Protein AF-A0A925VKH2-F1 (afdb_monomer)

Sequence (179 aa):
MSPSLCRALVALAFLFAVAPFARARADGPTPPVGDARTPPSSHLRNAATDSRYQPSQYMAGTVSVRVLLPESNGGADPSAENWTPAGVAAVTVQVQAALDWWAARLPLAQLRFRPTVQVVPTSYEPISHSDERPWVSDVLAQAGFADADHFEQAYAAADALRTAEGCDWSTTIFIVNSA

Mean predicted aligned error: 12.37 Å

Radius of gyration: 24.47 Å; Cα contacts (8 Å, |Δi|>4): 250; chains: 1; bounding box: 53×78×62 Å

Structure (mmCIF, N/CA/C/O backbone):
data_AF-A0A925VKH2-F1
#
_entry.id   AF-A0A925VKH2-F1
#
loop_
_atom_site.group_PDB
_atom_site.id
_atom_site.type_symbol
_atom_site.label_atom_id
_atom_site.label_alt_id
_atom_site.label_comp_id
_atom_site.label_asym_id
_atom_site.label_entity_id
_atom_site.label_seq_id
_atom_site.pdbx_PDB_ins_code
_atom_site.Cartn_x
_atom_site.Cartn_y
_atom_site.Cartn_z
_atom_site.occupancy
_atom_site.B_iso_or_equiv
_atom_site.auth_seq_id
_atom_site.auth_comp_id
_atom_site.auth_asym_id
_atom_site.auth_atom_id
_atom_site.pdbx_PDB_model_num
ATOM 1 N N . MET A 1 1 ? -35.921 64.251 -32.930 1.00 35.88 1 MET A N 1
ATOM 2 C CA . MET A 1 1 ? -35.394 64.775 -31.652 1.00 35.88 1 MET A CA 1
ATOM 3 C C . MET A 1 1 ? -35.667 63.728 -30.582 1.00 35.88 1 MET A C 1
ATOM 5 O O . MET A 1 1 ? -36.817 63.347 -30.429 1.00 35.88 1 MET A O 1
ATOM 9 N N . SER A 1 2 ? -34.602 63.194 -29.977 1.00 42.16 2 SER A N 1
ATOM 10 C CA . SER A 1 2 ? -34.554 62.179 -28.900 1.00 42.16 2 SER A CA 1
ATOM 11 C C . SER A 1 2 ? -35.437 62.516 -27.675 1.00 42.16 2 SER A C 1
ATOM 13 O O . SER A 1 2 ? -35.842 63.675 -27.584 1.00 42.16 2 SER A O 1
ATOM 15 N N . PRO A 1 3 ? -35.655 61.614 -26.682 1.00 43.78 3 PRO A N 1
ATOM 16 C CA . PRO A 1 3 ? -34.967 60.334 -26.448 1.00 43.78 3 PRO A CA 1
ATOM 17 C C . PRO A 1 3 ? -35.837 59.119 -26.061 1.00 43.78 3 PRO A C 1
ATOM 19 O O . PRO A 1 3 ? -36.963 59.210 -25.581 1.00 43.78 3 PRO A O 1
ATOM 22 N N . SER A 1 4 ? -35.202 57.959 -26.227 1.00 42.41 4 SER A N 1
ATOM 23 C CA . SER A 1 4 ? -35.512 56.661 -25.634 1.00 42.41 4 SER A CA 1
ATOM 24 C C . SER A 1 4 ? -35.632 56.716 -24.109 1.00 42.41 4 SER A C 1
ATOM 26 O O . SER A 1 4 ? -34.802 57.326 -23.436 1.00 42.41 4 SER A O 1
ATOM 28 N N . LEU A 1 5 ? -36.603 55.983 -23.563 1.00 38.81 5 LEU A N 1
ATOM 29 C CA . LEU A 1 5 ? -36.710 55.707 -22.135 1.00 38.81 5 LEU A CA 1
ATOM 30 C C . LEU A 1 5 ? -37.260 54.298 -21.907 1.00 38.81 5 LEU A C 1
ATOM 32 O O . LEU A 1 5 ? -38.136 53.829 -22.628 1.00 38.81 5 LEU A O 1
ATOM 36 N N . CYS A 1 6 ? -36.749 53.678 -20.846 1.00 37.62 6 CYS A N 1
ATOM 37 C CA . CYS A 1 6 ? -37.258 52.478 -20.194 1.00 37.62 6 CYS A CA 1
ATOM 38 C C . CYS A 1 6 ? -37.187 51.161 -20.974 1.00 37.62 6 CYS A C 1
ATOM 40 O O . CYS A 1 6 ? -38.140 50.731 -21.614 1.00 37.62 6 CYS A O 1
ATOM 42 N N . ARG A 1 7 ? -36.118 50.408 -20.704 1.00 39.97 7 ARG A N 1
ATOM 43 C CA . ARG A 1 7 ? -36.256 49.016 -20.250 1.00 39.97 7 ARG A CA 1
ATOM 44 C C . ARG A 1 7 ? -35.031 48.636 -19.425 1.00 39.97 7 ARG A C 1
ATOM 46 O O . ARG A 1 7 ? -33.996 48.248 -19.952 1.00 39.97 7 ARG A O 1
ATOM 53 N N . ALA A 1 8 ? -35.160 48.815 -18.113 1.00 35.06 8 ALA A N 1
ATOM 54 C CA . ALA A 1 8 ? -34.252 48.232 -17.142 1.00 35.06 8 ALA A CA 1
ATOM 55 C C . ALA A 1 8 ? -34.421 46.706 -17.195 1.00 35.06 8 ALA A C 1
ATOM 57 O O . ALA A 1 8 ? -35.482 46.179 -16.864 1.00 35.06 8 ALA A O 1
ATOM 58 N N . LEU A 1 9 ? -33.390 46.011 -17.669 1.00 38.28 9 LEU A N 1
ATOM 59 C CA . LEU A 1 9 ? -33.253 44.568 -17.522 1.00 38.28 9 LEU A CA 1
ATOM 60 C C . LEU A 1 9 ? -32.859 44.290 -16.070 1.00 38.28 9 LEU A C 1
ATOM 62 O O . LEU A 1 9 ? -31.762 44.632 -15.636 1.00 38.28 9 LEU A O 1
ATOM 66 N N . VAL A 1 10 ? -33.779 43.692 -15.316 1.00 36.97 10 VAL A N 1
ATOM 67 C CA . VAL A 1 10 ? -33.499 43.107 -14.004 1.00 36.97 10 VAL A CA 1
ATOM 68 C C . VAL A 1 10 ? -32.640 41.866 -14.243 1.00 36.97 10 VAL A C 1
ATOM 70 O O . VAL A 1 10 ? -33.143 40.819 -14.642 1.00 36.97 10 VAL A O 1
ATOM 73 N N . ALA A 1 11 ? -31.329 41.994 -14.050 1.00 36.19 11 ALA A N 1
ATOM 74 C CA . ALA A 1 11 ? -30.422 40.858 -13.997 1.00 36.19 11 ALA A CA 1
ATOM 75 C C . ALA A 1 11 ? -30.568 40.189 -12.621 1.00 36.19 11 ALA A C 1
ATOM 77 O O . ALA A 1 11 ? -30.032 40.667 -11.623 1.00 36.19 11 ALA A O 1
ATOM 78 N N . LEU A 1 12 ? -31.334 39.099 -12.561 1.00 36.78 12 LEU A N 1
ATOM 79 C CA . LEU A 1 12 ? -31.416 38.245 -11.380 1.00 36.78 12 LEU A CA 1
ATOM 80 C C . LEU A 1 12 ? -30.140 37.392 -11.312 1.00 36.78 12 LEU A C 1
ATOM 82 O O . LEU A 1 12 ? -30.053 36.325 -11.914 1.00 36.78 12 LEU A O 1
ATOM 86 N N . ALA A 1 13 ? -29.121 37.899 -10.619 1.00 37.72 13 ALA A N 1
ATOM 87 C CA . ALA A 1 13 ? -27.916 37.144 -10.307 1.00 37.72 13 ALA A CA 1
ATOM 88 C C . ALA A 1 13 ? -28.249 36.065 -9.261 1.00 37.72 13 ALA A C 1
ATOM 90 O O . ALA A 1 13 ? -28.430 36.367 -8.082 1.00 37.72 13 ALA A O 1
ATOM 91 N N . PHE A 1 14 ? -28.325 34.801 -9.682 1.00 38.31 14 PHE A N 1
ATOM 92 C CA . PHE A 1 14 ? -28.279 33.669 -8.758 1.00 38.31 14 PHE A CA 1
ATOM 93 C C . PHE A 1 14 ? -26.840 33.512 -8.258 1.00 38.31 14 PHE A C 1
ATOM 95 O O . PHE A 1 14 ? -26.011 32.847 -8.878 1.00 38.31 14 PHE A O 1
ATOM 102 N N . LEU A 1 15 ? -26.537 34.153 -7.129 1.00 36.53 15 LEU A N 1
ATOM 103 C CA . LEU A 1 15 ? -25.377 33.803 -6.320 1.00 36.53 15 LEU A CA 1
ATOM 104 C C . LEU A 1 15 ? -25.632 32.404 -5.736 1.00 36.53 15 LEU A C 1
ATOM 106 O O . LEU A 1 15 ? -26.368 32.255 -4.762 1.00 36.53 15 LEU A O 1
ATOM 110 N N . PHE A 1 16 ? -25.029 31.366 -6.316 1.00 41.00 16 PHE A N 1
ATOM 111 C CA . PHE A 1 16 ? -24.838 30.110 -5.593 1.00 41.00 16 PHE A CA 1
ATOM 112 C C . PHE A 1 16 ? -23.773 30.358 -4.525 1.00 41.00 16 PHE A C 1
ATOM 114 O O . PHE A 1 16 ? -22.576 30.218 -4.766 1.00 41.00 16 PHE A O 1
ATOM 121 N N . ALA A 1 17 ? -24.210 30.767 -3.335 1.00 42.75 17 ALA A N 1
ATOM 122 C CA . ALA A 1 17 ? -23.383 30.668 -2.147 1.00 42.75 17 ALA A CA 1
ATOM 123 C C . ALA A 1 17 ? -23.187 29.174 -1.853 1.00 42.75 17 ALA A C 1
ATOM 125 O O . ALA A 1 17 ? -24.038 28.530 -1.240 1.00 42.75 17 ALA A O 1
ATOM 126 N N . VAL A 1 18 ? -22.077 28.604 -2.326 1.00 49.00 18 VAL A N 1
ATOM 127 C CA . VAL A 1 18 ? -21.582 27.327 -1.812 1.00 49.00 18 VAL A CA 1
ATOM 128 C C . VAL A 1 18 ? -21.128 27.608 -0.385 1.00 49.00 18 VAL A C 1
ATOM 130 O O . VAL A 1 18 ? -20.016 28.074 -0.148 1.00 49.00 18 VAL A O 1
ATOM 133 N N . ALA A 1 19 ? -22.031 27.408 0.573 1.00 48.97 19 ALA A N 1
ATOM 134 C CA . ALA A 1 19 ? -21.653 27.390 1.972 1.00 48.97 19 ALA A CA 1
ATOM 135 C C . ALA A 1 19 ? -20.643 26.246 2.159 1.00 48.97 19 ALA A C 1
ATOM 137 O O . ALA A 1 19 ? -20.941 25.114 1.761 1.00 48.97 19 ALA A O 1
ATOM 138 N N . PRO A 1 20 ? -19.458 26.488 2.743 1.00 46.34 20 PRO A N 1
ATOM 139 C CA . PRO A 1 20 ? -18.619 25.389 3.171 1.00 46.34 20 PRO A CA 1
ATOM 140 C C . PRO A 1 20 ? -19.408 24.626 4.235 1.00 46.34 20 PRO A C 1
ATOM 142 O O . PRO A 1 20 ? -19.705 25.159 5.304 1.00 46.34 20 PRO A O 1
ATOM 145 N N . PHE A 1 21 ? -19.770 23.376 3.945 1.00 46.06 21 PHE A N 1
ATOM 146 C CA . PHE A 1 21 ? -20.191 22.431 4.973 1.00 46.06 21 PHE A CA 1
ATOM 147 C C . PHE A 1 21 ? -18.968 22.122 5.845 1.00 46.06 21 PHE A C 1
ATOM 149 O O . PHE A 1 21 ? -18.351 21.065 5.746 1.00 46.06 21 PHE A O 1
ATOM 156 N N . ALA A 1 22 ? -18.604 23.055 6.722 1.00 48.59 22 ALA A N 1
ATOM 157 C CA . ALA A 1 22 ? -17.882 22.711 7.926 1.00 48.59 22 ALA A CA 1
ATOM 158 C C . ALA A 1 22 ? -18.869 21.902 8.768 1.00 48.59 22 ALA A C 1
ATOM 160 O O . ALA A 1 22 ? -19.756 22.453 9.423 1.00 48.59 22 ALA A O 1
ATOM 161 N N . ARG A 1 23 ? -18.779 20.571 8.687 1.00 50.66 23 ARG A N 1
ATOM 162 C CA . ARG A 1 23 ? -19.488 19.712 9.627 1.00 50.66 23 ARG A CA 1
ATOM 163 C C . ARG A 1 23 ? -18.935 20.051 11.003 1.00 50.66 23 ARG A C 1
ATOM 165 O O . ARG A 1 23 ? -17.797 19.707 11.307 1.00 50.66 23 ARG A O 1
ATOM 172 N N . ALA A 1 24 ? -19.730 20.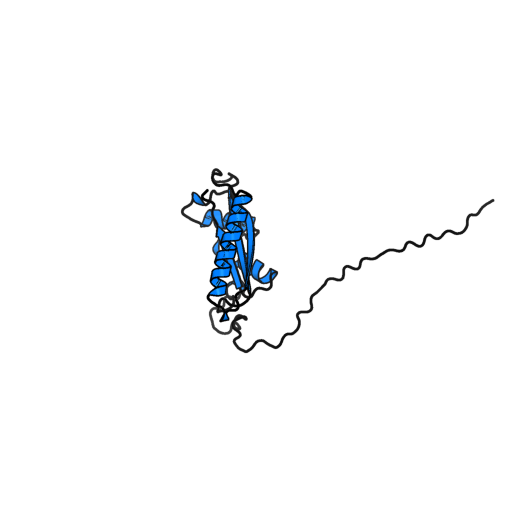754 11.806 1.00 44.50 24 ALA A N 1
ATOM 173 C CA . ALA A 1 24 ? -19.453 20.895 13.222 1.00 44.50 24 ALA A CA 1
ATOM 174 C C . ALA A 1 24 ? -19.209 19.483 13.766 1.00 44.50 24 ALA A C 1
ATOM 176 O O . ALA A 1 24 ? -20.058 18.596 13.613 1.00 44.50 24 ALA A O 1
ATOM 177 N N . ARG A 1 25 ? -18.011 19.254 14.314 1.00 48.88 25 ARG A N 1
ATOM 178 C CA . ARG A 1 25 ? -17.723 18.068 15.114 1.00 48.88 25 ARG A CA 1
ATOM 179 C C . ARG A 1 25 ? -18.768 18.102 16.219 1.00 48.88 25 ARG A C 1
ATOM 181 O O . ARG A 1 25 ? -18.761 19.018 17.030 1.00 48.88 25 ARG A O 1
ATOM 188 N N . ALA A 1 26 ? -19.740 17.196 16.168 1.00 50.47 26 ALA A N 1
ATOM 189 C CA . ALA A 1 26 ? -20.640 17.034 17.291 1.00 50.47 26 ALA A CA 1
ATOM 190 C C . ALA A 1 26 ? -19.742 16.720 18.489 1.00 50.47 26 ALA A C 1
ATOM 192 O O . ALA A 1 26 ? -18.977 15.752 18.423 1.00 50.47 26 ALA A O 1
ATOM 193 N N . ASP A 1 27 ? -19.789 17.559 19.522 1.00 50.09 27 ASP A N 1
ATOM 194 C CA . ASP A 1 27 ? -19.192 17.260 20.817 1.00 50.09 27 ASP A CA 1
ATOM 195 C C . ASP A 1 27 ? -19.967 16.072 21.388 1.00 50.09 27 ASP A C 1
ATOM 197 O O . ASP A 1 27 ? -20.966 16.201 22.094 1.00 50.09 27 ASP A O 1
ATOM 201 N N . GLY A 1 28 ? -19.563 14.881 20.947 1.00 56.31 28 GLY A N 1
ATOM 202 C CA . GLY A 1 28 ? -20.013 13.628 21.510 1.00 56.31 28 GLY A CA 1
ATOM 203 C C . GLY A 1 28 ? -19.609 13.553 22.982 1.00 56.31 28 GLY A C 1
ATOM 204 O O . GLY A 1 28 ? -18.724 14.295 23.420 1.00 56.31 28 GLY A O 1
ATOM 205 N N . PRO A 1 29 ? -20.246 12.663 23.759 1.00 60.88 29 PRO A N 1
ATOM 206 C CA . PRO A 1 29 ? -19.843 12.425 25.138 1.00 60.88 29 PRO A CA 1
ATOM 207 C C . PRO A 1 29 ? -18.329 12.200 25.198 1.00 60.88 29 PRO A C 1
ATOM 209 O O . PRO A 1 29 ? -17.778 11.500 24.344 1.00 60.88 29 PRO A O 1
ATOM 212 N N . THR A 1 30 ? -17.660 12.812 26.181 1.00 59.50 30 THR A N 1
ATOM 213 C CA . THR A 1 30 ? -16.224 12.606 26.392 1.00 59.50 30 THR A CA 1
ATOM 214 C C . THR A 1 30 ? -15.952 11.104 26.436 1.00 59.50 30 THR A C 1
ATOM 216 O O . THR A 1 30 ? -16.621 10.417 27.219 1.00 59.50 30 THR A O 1
ATOM 219 N N . PRO A 1 31 ? -15.028 10.588 25.600 1.00 59.78 31 PRO A N 1
ATOM 220 C CA . PRO A 1 31 ? -14.714 9.171 25.573 1.00 59.78 31 PRO A CA 1
ATOM 221 C C . PRO A 1 31 ? -14.402 8.673 26.987 1.00 59.78 31 PRO A C 1
ATOM 223 O O . PRO A 1 31 ? -13.794 9.414 27.770 1.00 59.78 31 PRO A O 1
ATOM 226 N N . PRO A 1 32 ? -14.815 7.448 27.344 1.00 62.34 32 PRO A N 1
ATOM 227 C CA . PRO A 1 32 ? -14.423 6.844 28.607 1.00 62.34 32 PRO A CA 1
ATOM 228 C C . PRO A 1 32 ? -12.903 6.922 28.796 1.00 62.34 32 PRO A C 1
ATOM 230 O O . PRO A 1 32 ? -12.140 6.775 27.841 1.00 62.34 32 PRO A O 1
ATOM 233 N N . VAL A 1 33 ? -12.450 7.141 30.032 1.00 60.88 33 VAL A N 1
ATOM 234 C CA . VAL A 1 33 ? -11.016 7.111 30.355 1.00 60.88 33 VAL A CA 1
ATOM 235 C C . VAL A 1 33 ? -10.464 5.736 29.967 1.00 60.88 33 VAL A C 1
ATOM 237 O O . VAL A 1 33 ? -10.908 4.723 30.503 1.00 60.88 33 VAL A O 1
ATOM 240 N N . GLY A 1 34 ? -9.517 5.705 29.024 1.00 60.56 34 GLY A N 1
ATOM 241 C CA . GLY A 1 34 ? -8.966 4.461 28.476 1.00 60.56 34 GLY A CA 1
ATOM 242 C C . GLY A 1 34 ? -9.755 3.861 27.305 1.00 60.56 34 GLY A C 1
ATOM 243 O O . GLY A 1 34 ? -9.650 2.656 27.081 1.00 60.56 34 GLY A O 1
ATOM 244 N N . ASP A 1 35 ? -10.537 4.657 26.565 1.00 67.50 35 ASP A N 1
ATOM 245 C CA . ASP A 1 35 ? -11.185 4.198 25.331 1.00 67.50 35 ASP A CA 1
ATOM 246 C C . ASP A 1 35 ? -10.142 3.643 24.350 1.00 67.50 35 ASP A C 1
ATOM 248 O O . ASP A 1 35 ? -9.242 4.351 23.898 1.00 67.50 35 ASP A O 1
ATOM 252 N N . ALA A 1 36 ? -10.297 2.365 24.002 1.00 66.19 36 ALA A N 1
ATOM 253 C CA . ALA A 1 36 ? -9.441 1.651 23.068 1.00 66.19 36 ALA A CA 1
ATOM 254 C C . ALA A 1 36 ? -9.418 2.273 21.664 1.00 66.19 36 ALA A C 1
ATOM 256 O O . ALA A 1 36 ? -8.514 1.963 20.900 1.00 66.19 36 ALA A O 1
ATOM 257 N N . ARG A 1 37 ? -10.373 3.133 21.299 1.00 66.50 37 ARG A N 1
ATOM 258 C CA . ARG A 1 37 ? -10.376 3.860 20.017 1.00 66.50 37 ARG A CA 1
ATOM 259 C C . ARG A 1 37 ? -9.548 5.137 20.044 1.00 66.50 37 ARG A C 1
ATOM 261 O O . ARG A 1 37 ? -9.166 5.646 18.998 1.00 66.50 37 ARG A O 1
ATOM 268 N N . THR A 1 38 ? -9.252 5.651 21.232 1.00 62.41 38 THR A N 1
ATOM 269 C CA . THR A 1 38 ? -8.409 6.832 21.399 1.00 62.41 38 THR A CA 1
ATOM 270 C C . THR A 1 38 ? -7.002 6.409 21.810 1.00 62.41 38 THR A C 1
ATOM 272 O O . THR A 1 38 ? -6.860 5.597 22.726 1.00 62.41 38 THR A O 1
ATOM 275 N N . PRO A 1 39 ? -5.943 6.929 21.170 1.00 55.88 39 PRO A N 1
ATOM 276 C CA . PRO A 1 39 ? -4.595 6.692 21.662 1.00 55.88 39 PRO A CA 1
ATOM 277 C C . PRO A 1 39 ? -4.458 7.277 23.081 1.00 55.88 39 PRO A C 1
ATOM 279 O O . PRO A 1 39 ? -5.006 8.352 23.357 1.00 55.88 39 PRO A O 1
ATOM 282 N N . PRO A 1 40 ? -3.769 6.586 24.008 1.00 50.34 40 PRO A N 1
ATOM 283 C CA . PRO A 1 40 ? -3.542 7.109 25.349 1.00 50.34 40 PRO A CA 1
ATOM 284 C C . PRO A 1 40 ? -2.753 8.424 25.290 1.00 50.34 40 PRO A C 1
ATOM 286 O O . PRO A 1 40 ? -1.857 8.596 24.467 1.00 50.34 40 PRO A O 1
ATOM 289 N N . SER A 1 41 ? -3.058 9.360 26.195 1.00 51.78 41 SER A N 1
ATOM 290 C CA . SER A 1 41 ? -2.255 10.577 26.365 1.00 51.78 41 SER A CA 1
ATOM 291 C C . SER A 1 41 ? -0.799 10.205 26.676 1.00 51.78 41 SER A C 1
ATOM 293 O O . SER A 1 41 ? -0.563 9.351 27.533 1.00 51.78 41 SER A O 1
ATOM 295 N N . SER A 1 42 ? 0.150 10.877 26.019 1.00 50.84 42 SER A N 1
ATOM 296 C CA . SER A 1 42 ? 1.602 10.618 25.907 1.00 50.84 42 SER A CA 1
ATOM 297 C C . SER A 1 42 ? 2.435 10.564 27.207 1.00 50.84 42 SER A C 1
ATOM 299 O O . SER A 1 42 ? 3.660 10.681 27.182 1.00 50.84 42 SER A O 1
ATOM 301 N N . HIS A 1 43 ? 1.813 10.371 28.368 1.00 43.59 43 HIS A N 1
ATOM 302 C CA . HIS A 1 43 ? 2.466 10.384 29.677 1.00 43.59 43 HIS A CA 1
ATOM 303 C C . HIS A 1 43 ? 3.194 9.074 30.043 1.00 43.59 43 HIS A C 1
ATOM 305 O O . HIS A 1 43 ? 3.904 9.043 31.050 1.00 43.59 43 HIS A O 1
ATOM 311 N N . LEU A 1 44 ? 3.089 8.014 29.232 1.00 43.44 44 LEU A N 1
ATOM 312 C CA . LEU A 1 44 ? 3.852 6.770 29.399 1.00 43.44 44 LEU A CA 1
ATOM 313 C C . LEU A 1 44 ? 4.963 6.699 28.337 1.00 43.44 44 LEU A C 1
ATOM 315 O O . LEU A 1 44 ? 4.717 6.605 27.141 1.00 43.44 44 LEU A O 1
ATOM 319 N N . ARG A 1 45 ? 6.207 6.835 28.802 1.00 44.41 45 ARG A N 1
ATOM 320 C CA . ARG A 1 45 ? 7.421 7.123 28.024 1.00 44.41 45 ARG A CA 1
ATOM 321 C C . ARG A 1 45 ? 7.799 6.025 27.015 1.00 44.41 45 ARG A C 1
ATOM 323 O O . ARG A 1 45 ? 8.380 5.017 27.391 1.00 44.41 45 ARG A O 1
ATOM 330 N N . ASN A 1 46 ? 7.580 6.313 25.736 1.00 41.44 46 ASN A N 1
ATO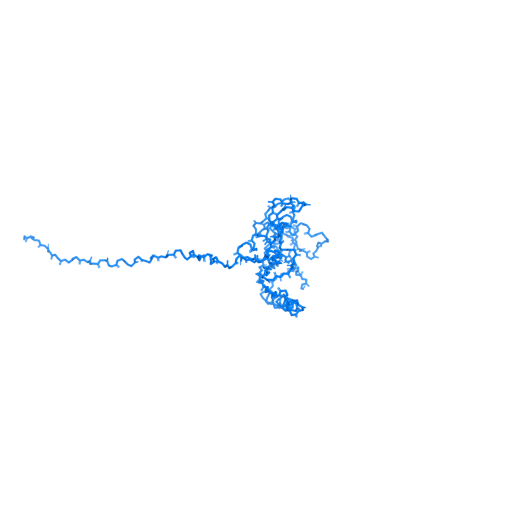M 331 C CA . ASN A 1 46 ? 8.632 6.538 24.738 1.00 41.44 46 ASN A CA 1
ATOM 332 C C . ASN A 1 46 ? 8.080 7.606 23.793 1.00 41.44 46 ASN A C 1
ATOM 334 O O . ASN A 1 46 ? 7.127 7.365 23.062 1.00 41.44 46 ASN A O 1
ATOM 338 N N . ALA A 1 47 ? 8.599 8.827 23.908 1.00 44.62 47 ALA A N 1
ATOM 339 C CA . ALA A 1 47 ? 8.075 9.993 23.214 1.00 44.62 47 ALA A CA 1
ATOM 340 C C . ALA A 1 47 ? 8.390 9.924 21.715 1.00 44.62 47 ALA A C 1
ATOM 342 O O . ALA A 1 47 ? 9.291 10.599 21.231 1.00 44.62 47 ALA A O 1
ATOM 343 N N . ALA A 1 48 ? 7.607 9.158 20.963 1.00 48.62 48 ALA A N 1
ATOM 344 C CA . ALA A 1 48 ? 7.280 9.611 19.629 1.00 48.62 48 ALA A CA 1
ATOM 345 C C . ALA A 1 48 ? 6.433 10.874 19.821 1.00 48.62 48 ALA A C 1
ATOM 347 O O . ALA A 1 48 ? 5.256 10.794 20.154 1.00 48.62 48 ALA A O 1
ATOM 348 N N . THR A 1 49 ? 7.022 12.058 19.664 1.00 53.34 49 THR A N 1
ATOM 349 C CA . THR A 1 49 ? 6.276 13.334 19.615 1.00 53.34 49 THR A CA 1
ATOM 350 C C . THR A 1 49 ? 5.329 13.412 18.418 1.00 53.34 49 THR A C 1
ATOM 352 O O . THR A 1 49 ? 4.648 14.414 18.226 1.00 53.34 49 THR A O 1
ATOM 355 N N . ASP A 1 50 ? 5.316 12.363 17.607 1.00 61.12 50 ASP A N 1
ATOM 356 C CA . ASP A 1 50 ? 4.674 12.284 16.326 1.00 61.12 50 ASP A CA 1
ATOM 357 C C . ASP A 1 50 ? 3.567 11.224 16.357 1.00 61.12 50 ASP A C 1
ATOM 359 O O . ASP A 1 50 ? 3.801 10.050 16.668 1.00 61.12 50 ASP A O 1
ATOM 363 N N . SER A 1 51 ? 2.340 11.660 16.072 1.00 64.19 51 SER A N 1
ATOM 364 C CA . SER A 1 51 ? 1.130 10.843 16.176 1.00 64.19 51 SER A CA 1
ATOM 365 C C . SER A 1 51 ? 1.112 9.657 15.215 1.00 64.19 51 SER A C 1
ATOM 367 O O . SER A 1 51 ? 0.388 8.699 15.477 1.00 64.19 51 SER A O 1
ATOM 369 N N . ARG A 1 52 ? 1.932 9.668 14.151 1.00 64.44 52 ARG A N 1
ATOM 370 C CA . ARG A 1 52 ? 2.047 8.538 13.202 1.00 64.44 52 ARG A CA 1
ATOM 371 C C . ARG A 1 52 ? 2.508 7.243 13.866 1.00 64.44 52 ARG A C 1
ATOM 373 O O . ARG A 1 52 ? 2.116 6.170 13.422 1.00 64.44 52 ARG A O 1
ATOM 380 N N . TYR A 1 53 ? 3.302 7.329 14.935 1.00 61.22 53 TYR A N 1
ATOM 381 C CA . TYR A 1 53 ? 3.787 6.153 15.671 1.00 61.22 53 TYR A CA 1
ATOM 382 C C . TYR A 1 53 ? 2.892 5.760 16.850 1.00 61.22 53 TYR A C 1
ATOM 384 O O . TYR A 1 53 ? 3.211 4.824 17.581 1.00 61.22 53 TYR A O 1
ATOM 392 N N . GLN A 1 54 ? 1.792 6.481 17.069 1.00 63.94 54 GLN A N 1
ATOM 393 C CA . GLN A 1 54 ? 0.848 6.215 18.150 1.00 63.94 54 GLN A CA 1
ATOM 394 C C . GLN A 1 54 ? -0.585 6.103 17.605 1.00 63.94 54 GLN A C 1
ATOM 396 O O . GLN A 1 54 ? -1.450 6.890 18.005 1.00 63.94 54 GLN A O 1
ATOM 401 N N . PRO A 1 55 ? -0.884 5.136 16.708 1.00 64.81 55 PRO A N 1
ATOM 402 C CA . PRO A 1 55 ? -2.273 4.743 16.503 1.00 64.81 55 PRO A CA 1
ATOM 403 C C . PRO A 1 55 ? -2.853 4.217 17.827 1.00 64.81 55 PRO A C 1
ATOM 405 O O . PRO A 1 55 ? -2.162 4.130 18.848 1.00 64.81 55 PRO A O 1
ATOM 408 N N . SER A 1 56 ? -4.141 3.870 17.839 1.00 62.03 56 SER A N 1
ATOM 409 C CA . SER A 1 56 ? -4.713 3.217 19.019 1.00 62.03 56 SER A CA 1
ATOM 410 C C . SER A 1 56 ? -3.851 2.009 19.456 1.00 62.03 56 SER A C 1
ATOM 412 O O . SER A 1 56 ? -3.092 1.436 18.686 1.00 62.03 56 SER A O 1
ATOM 414 N N . GLN A 1 57 ? -3.912 1.625 20.728 1.00 65.75 57 GLN A N 1
ATOM 415 C CA . GLN A 1 57 ? -3.175 0.458 21.239 1.00 65.75 57 GLN A CA 1
ATOM 416 C C . GLN A 1 57 ? -3.777 -0.889 20.785 1.00 65.75 57 GLN A C 1
ATOM 418 O O . GLN A 1 57 ? -3.129 -1.927 20.906 1.00 65.75 57 GLN A O 1
ATOM 423 N N . TYR A 1 58 ? -5.009 -0.889 20.261 1.00 71.69 58 TYR A N 1
ATOM 424 C CA . TYR A 1 58 ? -5.716 -2.089 19.807 1.00 71.69 58 TYR A CA 1
ATOM 425 C C . TYR A 1 58 ? -6.397 -1.848 18.463 1.00 71.69 58 TYR A C 1
ATOM 427 O O . TYR A 1 58 ? -7.139 -0.881 18.326 1.00 71.69 58 TYR A O 1
ATOM 435 N N . MET A 1 59 ? -6.208 -2.742 17.488 1.00 81.38 59 MET A N 1
ATOM 436 C CA . MET A 1 59 ? -6.881 -2.649 16.187 1.00 81.38 59 MET A CA 1
ATOM 437 C C . MET A 1 59 ? -8.397 -2.814 16.364 1.00 81.38 59 MET A C 1
ATOM 439 O O . MET A 1 59 ? -8.916 -3.928 16.430 1.00 81.38 59 MET A O 1
ATOM 443 N N . ALA A 1 60 ? -9.097 -1.690 16.483 1.00 87.50 60 ALA A N 1
ATOM 444 C CA . ALA A 1 60 ? -10.524 -1.592 16.745 1.00 87.50 60 ALA A CA 1
ATOM 445 C C . ALA A 1 60 ? -11.090 -0.333 16.079 1.00 87.50 60 ALA A C 1
ATOM 447 O O . ALA A 1 60 ? -10.379 0.650 15.876 1.00 87.50 60 ALA A O 1
ATOM 448 N N . GLY A 1 61 ? -12.383 -0.362 15.759 1.00 90.94 61 GLY A N 1
ATOM 449 C CA . GLY A 1 61 ? -13.059 0.736 15.076 1.00 90.94 61 GLY A CA 1
ATOM 450 C C . GLY A 1 61 ? -12.814 0.750 13.567 1.00 90.94 61 GLY A C 1
ATOM 451 O O . GLY A 1 61 ? -12.823 -0.291 12.906 1.00 90.94 61 GLY A O 1
ATOM 452 N N . THR A 1 62 ? -12.670 1.942 12.997 1.00 93.88 62 THR A N 1
ATOM 453 C CA . THR A 1 62 ? -12.517 2.125 11.551 1.00 93.88 62 THR A CA 1
ATOM 454 C C . THR A 1 62 ? -11.043 2.119 11.168 1.00 93.88 62 THR A C 1
ATOM 456 O O . THR A 1 62 ? -10.243 2.860 11.738 1.00 93.88 62 THR A O 1
ATOM 459 N N . VAL A 1 63 ? -10.693 1.310 10.173 1.00 94.88 63 VAL A N 1
ATOM 460 C CA . VAL A 1 63 ? -9.324 1.143 9.687 1.00 94.88 63 VAL A CA 1
ATOM 461 C C . VAL A 1 63 ? -9.267 1.568 8.225 1.00 94.88 63 VAL A C 1
ATOM 463 O O . VAL A 1 63 ? -9.904 0.952 7.369 1.00 94.88 63 VAL A O 1
ATOM 466 N N . SER A 1 64 ? -8.492 2.604 7.932 1.00 95.75 64 SER A N 1
ATOM 467 C CA . SER A 1 64 ? -8.180 2.981 6.550 1.00 95.75 64 SER A CA 1
ATOM 468 C C . SER A 1 64 ? -7.099 2.054 5.987 1.00 95.75 64 SER A C 1
ATOM 470 O O . SER A 1 64 ? -6.104 1.771 6.653 1.00 95.75 64 SER A O 1
ATOM 472 N N . VAL A 1 65 ? -7.295 1.531 4.779 1.00 97.31 65 VAL A N 1
ATOM 473 C CA . VAL A 1 65 ? -6.366 0.573 4.163 1.00 97.31 65 VAL A CA 1
ATOM 474 C C . VAL A 1 65 ? -5.952 1.108 2.803 1.00 97.31 65 VAL A C 1
ATOM 476 O O . VAL A 1 65 ? -6.736 1.107 1.859 1.00 97.31 65 VAL A O 1
ATOM 479 N N . ARG A 1 66 ? -4.710 1.565 2.676 1.00 97.38 66 ARG A N 1
ATOM 480 C CA . ARG A 1 66 ? -4.141 1.937 1.381 1.00 97.38 66 ARG A CA 1
ATOM 481 C C . ARG A 1 66 ? -3.635 0.679 0.691 1.00 97.38 66 ARG A C 1
ATOM 483 O O . ARG A 1 66 ? -2.786 -0.002 1.247 1.00 97.38 66 ARG A O 1
ATOM 490 N N . VAL A 1 67 ? -4.104 0.390 -0.513 1.00 98.44 67 VAL A N 1
ATOM 491 C CA . VAL A 1 67 ? -3.591 -0.711 -1.335 1.00 98.44 67 VAL A CA 1
ATOM 492 C C . VAL A 1 67 ? -2.901 -0.114 -2.549 1.00 98.44 67 VAL A C 1
ATOM 494 O O . VAL A 1 67 ? -3.541 0.535 -3.377 1.00 98.44 67 VAL A O 1
ATOM 497 N N . LEU A 1 68 ? -1.590 -0.301 -2.624 1.00 98.44 68 LEU A N 1
ATOM 498 C CA . LEU A 1 68 ? -0.749 0.164 -3.717 1.00 98.44 68 LEU A CA 1
ATOM 499 C C . LEU A 1 68 ? -0.445 -1.013 -4.635 1.00 98.44 68 LEU A C 1
ATOM 501 O O . LEU A 1 68 ? 0.058 -2.039 -4.178 1.00 98.44 68 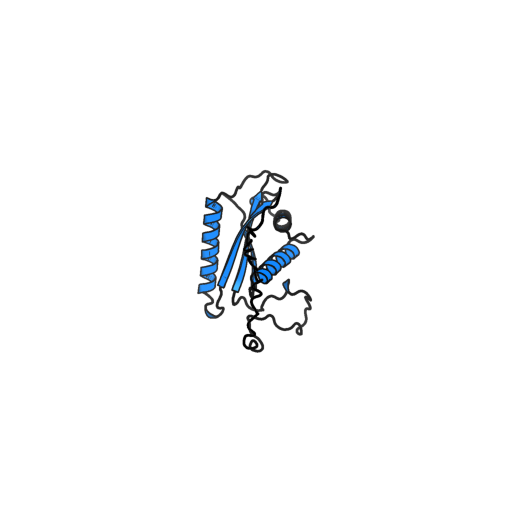LEU A O 1
ATOM 505 N N . LEU A 1 69 ? -0.768 -0.849 -5.914 1.00 98.62 69 LEU A N 1
ATOM 506 C CA . LEU A 1 69 ? -0.461 -1.786 -6.987 1.00 98.62 69 LEU A CA 1
ATOM 507 C C . LEU A 1 69 ? 0.659 -1.156 -7.833 1.00 98.62 69 LEU A C 1
ATOM 509 O O . LEU A 1 69 ? 0.364 -0.284 -8.654 1.00 98.62 69 LEU A O 1
ATOM 513 N N . PRO A 1 70 ? 1.939 -1.486 -7.592 1.00 98.31 70 PRO A N 1
ATOM 514 C CA . PRO A 1 70 ? 3.033 -0.919 -8.370 1.00 98.31 70 PRO A CA 1
ATOM 515 C C . PRO A 1 70 ? 2.947 -1.372 -9.830 1.00 98.31 70 PRO A C 1
ATOM 517 O O . PRO A 1 70 ? 2.700 -2.550 -10.086 1.00 98.31 70 PRO A O 1
ATOM 520 N N . GLU A 1 71 ? 3.171 -0.449 -10.761 1.00 98.06 71 GLU A N 1
ATOM 521 C CA . GLU A 1 71 ? 3.199 -0.696 -12.206 1.00 98.06 71 GLU A CA 1
ATOM 522 C C . GLU A 1 71 ? 4.542 -0.239 -12.782 1.00 98.06 71 GLU A C 1
ATOM 524 O O . GLU A 1 71 ? 4.843 0.960 -12.774 1.00 98.06 71 GLU A O 1
ATOM 529 N N . SER A 1 72 ? 5.344 -1.184 -13.281 1.00 97.62 72 SER A N 1
ATOM 530 C CA . SER A 1 72 ? 6.634 -0.873 -13.901 1.00 97.62 72 SER A CA 1
ATOM 531 C C . SER A 1 72 ? 6.443 -0.072 -15.186 1.00 97.62 72 SER A C 1
ATOM 533 O O . SER A 1 72 ? 5.728 -0.482 -16.100 1.00 97.62 72 SER A O 1
ATOM 535 N N . ASN A 1 73 ? 7.132 1.061 -15.293 1.00 96.44 73 ASN A N 1
ATOM 536 C CA . ASN A 1 73 ? 7.129 1.906 -16.486 1.00 96.44 73 ASN A CA 1
ATOM 537 C C . ASN A 1 73 ? 8.336 1.669 -17.414 1.00 96.44 73 ASN A C 1
ATOM 539 O O . ASN A 1 73 ? 8.473 2.371 -18.418 1.00 96.44 73 ASN A O 1
ATOM 543 N N . GLY A 1 74 ? 9.214 0.713 -17.093 1.00 95.75 74 GLY A N 1
ATOM 544 C CA . GLY A 1 74 ? 10.404 0.427 -17.897 1.00 95.75 74 GLY A CA 1
ATOM 545 C C . GLY A 1 74 ? 11.631 1.307 -17.607 1.00 95.75 74 GLY A C 1
ATOM 546 O O . GLY A 1 74 ? 12.585 1.273 -18.383 1.00 95.75 74 GLY A O 1
ATOM 547 N N . GLY A 1 75 ? 11.598 2.157 -16.574 1.00 96.75 75 GLY A N 1
ATOM 548 C CA . GLY A 1 75 ? 12.613 3.191 -16.341 1.00 96.75 75 GLY A CA 1
ATOM 549 C C . GLY A 1 75 ? 13.956 2.674 -15.813 1.00 96.75 75 GLY A C 1
ATOM 550 O O . GLY A 1 75 ? 15.006 3.065 -16.323 1.00 96.75 75 GLY A O 1
ATOM 551 N N . ALA A 1 76 ? 13.925 1.820 -14.789 1.00 96.69 76 ALA A N 1
ATOM 552 C CA . ALA A 1 76 ? 15.096 1.179 -14.189 1.00 96.69 76 ALA A CA 1
ATOM 553 C C . ALA A 1 76 ? 15.176 -0.302 -14.584 1.00 96.69 76 ALA A C 1
ATOM 555 O O . ALA A 1 76 ? 16.240 -0.756 -15.005 1.00 96.69 76 ALA A O 1
ATOM 556 N N . ASP A 1 77 ? 14.045 -1.011 -14.536 1.00 96.62 77 ASP A N 1
ATOM 557 C CA . ASP A 1 77 ? 13.923 -2.391 -15.009 1.00 96.62 77 ASP A CA 1
ATOM 558 C C . ASP A 1 77 ? 12.986 -2.474 -16.216 1.00 96.62 77 ASP A C 1
ATOM 560 O O . ASP A 1 77 ? 12.053 -1.676 -16.314 1.00 96.62 77 ASP A O 1
ATOM 564 N N . PRO A 1 78 ? 13.164 -3.455 -17.120 1.00 95.62 78 PRO A N 1
ATOM 565 C CA . PRO A 1 78 ? 12.166 -3.752 -18.139 1.00 95.62 78 PRO A CA 1
ATOM 566 C C . PRO A 1 78 ? 10.811 -4.094 -17.505 1.00 95.62 78 PRO A C 1
ATOM 568 O O . PRO A 1 78 ? 10.751 -4.913 -16.593 1.00 95.62 78 PRO A O 1
ATOM 571 N N . SER A 1 79 ? 9.730 -3.510 -18.026 1.00 95.88 79 SER A N 1
ATOM 572 C CA . SER A 1 79 ? 8.368 -3.889 -17.631 1.00 95.88 79 SER A CA 1
ATOM 573 C C . SER A 1 79 ? 8.032 -5.277 -18.181 1.00 95.88 79 SER A C 1
ATOM 575 O O . SER A 1 79 ? 8.161 -5.523 -19.386 1.00 95.88 79 SER A O 1
ATOM 577 N N . ALA A 1 80 ? 7.626 -6.176 -17.288 1.00 94.75 80 ALA A N 1
ATOM 578 C CA . ALA A 1 80 ? 7.245 -7.550 -17.586 1.00 94.75 80 ALA A CA 1
ATOM 579 C C . ALA A 1 80 ? 5.814 -7.841 -17.112 1.00 94.75 80 ALA A C 1
ATOM 581 O O . ALA A 1 80 ? 5.012 -8.353 -17.894 1.00 94.75 80 ALA A O 1
ATOM 582 N N . GLU A 1 81 ? 5.462 -7.432 -15.889 1.00 95.25 81 GLU A N 1
ATOM 583 C CA . GLU A 1 81 ? 4.183 -7.766 -15.258 1.00 95.25 81 GLU A CA 1
ATOM 584 C C . GLU A 1 81 ? 3.253 -6.555 -15.181 1.00 95.25 81 GLU A C 1
ATOM 586 O O . GLU A 1 81 ? 3.391 -5.688 -14.322 1.00 95.25 81 GLU A O 1
ATOM 591 N N . ASN A 1 82 ? 2.243 -6.508 -16.053 1.00 96.81 82 ASN A N 1
ATOM 592 C CA . ASN A 1 82 ? 1.401 -5.318 -16.216 1.00 96.81 82 ASN A CA 1
ATOM 593 C C . ASN A 1 82 ? 0.002 -5.516 -15.617 1.00 96.81 82 ASN A C 1
ATOM 595 O O . ASN A 1 82 ? -0.685 -6.509 -15.898 1.00 96.81 82 ASN A O 1
ATOM 599 N N . TRP A 1 83 ? -0.468 -4.550 -14.828 1.00 97.69 83 TRP A N 1
ATOM 600 C CA . TRP A 1 83 ? -1.824 -4.559 -14.294 1.00 97.69 83 TRP A CA 1
ATOM 601 C C . TRP A 1 83 ? -2.848 -4.343 -15.406 1.00 97.69 83 TRP A C 1
ATOM 603 O O . TRP A 1 83 ? -2.903 -3.312 -16.075 1.00 97.69 83 TRP A O 1
ATOM 613 N N . THR A 1 84 ? -3.759 -5.303 -15.550 1.00 97.69 84 THR A N 1
ATOM 614 C CA . THR A 1 84 ? -4.953 -5.132 -16.384 1.00 97.69 84 THR A CA 1
ATOM 615 C C . THR A 1 84 ? -6.131 -4.638 -15.541 1.00 97.69 84 THR A C 1
ATOM 617 O O . THR A 1 84 ? -6.201 -4.942 -14.346 1.00 97.69 84 THR A O 1
ATOM 620 N N . PRO A 1 85 ? -7.136 -3.965 -16.137 1.00 97.31 85 PRO A N 1
ATOM 621 C CA . PRO A 1 85 ? -8.353 -3.591 -15.412 1.00 97.31 85 PRO A CA 1
ATOM 622 C C . PRO A 1 85 ? -9.048 -4.784 -14.733 1.00 97.31 85 PRO A C 1
ATOM 624 O O . PRO A 1 85 ? -9.578 -4.652 -13.631 1.00 97.31 85 PRO A O 1
ATOM 627 N N . ALA A 1 86 ? -9.008 -5.963 -15.364 1.00 97.62 86 ALA A N 1
ATOM 628 C CA . ALA A 1 86 ? -9.549 -7.194 -14.794 1.00 97.62 86 ALA A CA 1
ATOM 629 C C . ALA A 1 86 ? -8.725 -7.691 -13.593 1.00 97.62 86 ALA A C 1
ATOM 631 O O . ALA A 1 86 ? -9.308 -8.092 -12.586 1.00 97.62 86 ALA A O 1
ATOM 632 N N . GLY A 1 87 ? -7.392 -7.619 -13.669 1.00 97.88 87 GLY A N 1
ATOM 633 C CA . GLY A 1 87 ? -6.497 -7.965 -12.561 1.00 97.88 87 GLY A CA 1
ATOM 634 C C . GLY A 1 87 ? -6.703 -7.061 -11.345 1.00 97.88 87 GLY A C 1
ATOM 635 O O . GLY A 1 87 ? -6.897 -7.554 -10.235 1.00 97.88 87 GLY A O 1
ATOM 636 N N . VAL A 1 88 ? -6.781 -5.743 -11.562 1.00 98.25 88 VAL A N 1
ATOM 637 C CA . VAL A 1 88 ? -7.060 -4.762 -10.497 1.00 98.25 88 VAL A CA 1
ATOM 638 C C . VAL A 1 88 ? -8.414 -5.036 -9.836 1.00 98.25 88 VAL A C 1
ATOM 640 O O . VAL A 1 88 ? -8.521 -5.030 -8.607 1.00 98.25 88 VAL A O 1
ATOM 643 N N . ALA A 1 89 ? -9.454 -5.324 -10.627 1.00 97.94 89 ALA A N 1
ATOM 644 C CA . ALA A 1 89 ? -10.772 -5.666 -10.096 1.00 97.94 89 ALA A CA 1
ATOM 645 C C . ALA A 1 89 ? -10.742 -6.963 -9.268 1.00 97.94 89 ALA A C 1
ATOM 647 O O . ALA A 1 89 ? -11.312 -7.010 -8.177 1.00 97.94 89 ALA A O 1
ATOM 648 N N . ALA A 1 90 ? -10.042 -7.996 -9.747 1.00 97.56 90 ALA A N 1
ATOM 649 C CA . ALA A 1 90 ? -9.906 -9.263 -9.035 1.00 97.56 90 ALA A CA 1
ATOM 650 C C . ALA A 1 90 ? -9.194 -9.085 -7.685 1.00 97.56 90 ALA A C 1
ATOM 652 O O . ALA A 1 90 ? -9.699 -9.545 -6.660 1.00 97.56 90 ALA A O 1
ATOM 653 N N . VAL A 1 91 ? -8.073 -8.359 -7.661 1.00 97.50 91 VAL A N 1
ATOM 654 C CA . VAL A 1 91 ? -7.336 -8.054 -6.426 1.00 97.50 91 VAL A CA 1
ATOM 655 C C . VAL A 1 91 ? -8.179 -7.220 -5.467 1.00 97.50 91 VAL A C 1
ATOM 657 O O . VAL A 1 91 ? -8.215 -7.515 -4.276 1.00 97.50 91 VAL A O 1
ATOM 660 N N . THR A 1 92 ? -8.924 -6.233 -5.968 1.00 97.88 92 THR A N 1
ATOM 661 C CA . THR A 1 92 ? -9.826 -5.421 -5.134 1.00 97.88 92 THR A CA 1
ATOM 662 C C . THR A 1 92 ? -10.855 -6.294 -4.411 1.00 97.88 92 THR A C 1
ATOM 664 O O . THR A 1 92 ? -11.063 -6.143 -3.206 1.00 97.88 92 THR A O 1
ATOM 667 N N . VAL A 1 93 ? -11.461 -7.257 -5.116 1.00 98.12 93 VAL A N 1
ATOM 668 C CA . VAL A 1 93 ? -12.409 -8.214 -4.521 1.00 98.12 93 VAL A CA 1
ATOM 669 C C . VAL A 1 93 ? -11.724 -9.115 -3.490 1.00 98.12 93 VAL A C 1
ATOM 671 O O . VAL A 1 93 ? -12.277 -9.339 -2.413 1.00 98.12 93 VAL A O 1
ATOM 674 N N . GLN A 1 94 ? -10.522 -9.615 -3.783 1.00 98.00 94 GLN A N 1
ATOM 675 C CA . GLN A 1 94 ? -9.771 -10.477 -2.864 1.00 98.00 94 GLN A CA 1
ATOM 676 C C . GLN A 1 94 ? -9.370 -9.744 -1.580 1.00 98.00 94 GLN A C 1
ATOM 678 O O . GLN A 1 94 ? -9.539 -10.288 -0.488 1.00 98.00 94 GLN A O 1
ATOM 683 N N . VAL A 1 95 ? -8.899 -8.499 -1.695 1.00 98.25 95 VAL A N 1
ATOM 684 C CA . VAL A 1 95 ? -8.592 -7.648 -0.541 1.00 98.25 95 VAL A CA 1
ATOM 685 C C . VAL A 1 95 ? -9.844 -7.439 0.303 1.00 98.25 95 VAL A C 1
ATOM 687 O O . VAL A 1 95 ? -9.797 -7.663 1.511 1.00 98.25 95 VAL A O 1
ATOM 690 N N . GLN A 1 96 ? -10.972 -7.067 -0.309 1.00 98.00 96 GLN A N 1
ATOM 691 C CA . GLN A 1 96 ? -12.219 -6.866 0.431 1.00 98.00 96 GLN A CA 1
ATOM 692 C C . GLN A 1 96 ? -12.633 -8.140 1.182 1.00 98.00 96 GLN A C 1
ATOM 694 O O . GLN A 1 96 ? -12.913 -8.082 2.378 1.00 98.00 96 GLN A O 1
ATOM 699 N N . ALA A 1 97 ? -12.581 -9.300 0.523 1.00 98.19 97 ALA A N 1
ATOM 700 C CA . ALA A 1 97 ? -12.909 -10.579 1.147 1.00 98.19 97 ALA A CA 1
ATOM 701 C C . ALA A 1 97 ? -11.988 -10.914 2.337 1.00 98.19 97 ALA A C 1
ATOM 703 O O . ALA A 1 97 ? -12.457 -11.405 3.367 1.00 98.19 97 ALA A O 1
ATOM 704 N N . ALA A 1 98 ? -10.687 -10.627 2.229 1.00 97.56 98 ALA A N 1
ATOM 705 C CA . ALA A 1 98 ? -9.735 -10.830 3.320 1.00 97.56 98 ALA A CA 1
ATOM 706 C C . ALA A 1 98 ? -10.009 -9.897 4.515 1.00 97.56 98 ALA A C 1
ATOM 708 O O . ALA A 1 98 ? -9.938 -10.322 5.670 1.00 97.56 98 ALA A O 1
ATOM 709 N N . LEU A 1 99 ? -10.360 -8.636 4.257 1.00 97.38 99 LEU A N 1
ATOM 710 C CA . LEU A 1 99 ? -10.697 -7.662 5.298 1.00 97.38 99 LEU A CA 1
ATOM 711 C C . LEU A 1 99 ? -12.017 -8.019 6.003 1.00 97.38 99 LEU A C 1
ATOM 713 O O . LEU A 1 99 ? -12.092 -7.983 7.235 1.00 97.38 99 LEU A O 1
ATOM 717 N N . ASP A 1 100 ? -13.028 -8.457 5.253 1.00 97.06 100 ASP A N 1
ATOM 718 C CA . ASP A 1 100 ? -14.304 -8.928 5.808 1.00 97.06 100 ASP A CA 1
ATOM 719 C C . ASP A 1 100 ? -14.108 -10.162 6.704 1.00 97.06 100 ASP A C 1
ATOM 721 O O . ASP A 1 100 ? -14.696 -10.270 7.786 1.00 97.06 100 ASP A O 1
ATOM 725 N N . TRP A 1 101 ? -13.217 -11.073 6.301 1.00 96.50 101 TRP A N 1
ATOM 726 C CA . TRP A 1 101 ? -12.850 -12.256 7.080 1.00 96.50 101 TRP A CA 1
ATOM 727 C C . TRP A 1 101 ? -12.236 -11.905 8.443 1.00 96.50 101 TRP A C 1
ATOM 729 O O . TRP A 1 101 ? -12.518 -12.591 9.437 1.00 96.50 101 TRP A O 1
ATOM 739 N N . TRP A 1 102 ? -11.426 -10.842 8.507 1.00 93.94 102 TRP A N 1
ATOM 740 C CA . TRP A 1 102 ? -10.853 -10.330 9.755 1.00 93.94 102 TRP A CA 1
ATOM 741 C C . TRP A 1 102 ? -11.906 -9.656 10.630 1.00 93.94 102 TRP A C 1
ATOM 743 O O . TRP A 1 102 ? -11.978 -9.938 11.828 1.00 93.94 102 TRP A O 1
ATOM 753 N N . ALA A 1 103 ? -12.764 -8.822 10.038 1.00 95.56 103 ALA A N 1
ATOM 754 C CA . ALA A 1 103 ? -13.837 -8.154 10.769 1.00 95.56 103 ALA A CA 1
ATOM 755 C C . ALA A 1 103 ? -14.788 -9.161 11.440 1.00 95.56 103 ALA A C 1
ATOM 757 O O . ALA A 1 103 ? -15.154 -8.991 12.604 1.00 95.56 103 ALA A O 1
ATOM 758 N N . ALA A 1 104 ? -15.114 -10.260 10.752 1.00 96.06 104 ALA A N 1
ATOM 759 C CA . ALA A 1 104 ? -15.983 -11.312 11.277 1.00 96.06 104 ALA A CA 1
ATOM 760 C C . ALA A 1 104 ? -15.403 -12.057 12.498 1.00 96.06 104 ALA A C 1
ATOM 762 O O . ALA A 1 104 ? -16.158 -12.590 13.310 1.00 96.06 104 ALA A O 1
ATOM 763 N N . ARG A 1 105 ? -14.073 -12.101 12.651 1.00 94.50 105 ARG A N 1
ATOM 764 C CA . ARG A 1 105 ? -13.396 -12.804 13.761 1.00 94.50 105 ARG A CA 1
ATOM 765 C C . ARG A 1 105 ? -13.293 -11.993 15.036 1.00 94.50 105 ARG A C 1
ATOM 767 O O . ARG A 1 105 ? -13.126 -12.567 16.108 1.00 94.50 105 ARG A O 1
ATOM 774 N N . LEU A 1 106 ? -13.391 -10.675 14.921 1.00 91.19 106 LEU A N 1
ATOM 775 C CA . LEU A 1 106 ? -13.215 -9.748 16.031 1.00 91.19 106 LEU A CA 1
ATOM 776 C C . LEU A 1 106 ? -14.476 -8.882 16.197 1.00 91.19 106 LEU A C 1
ATOM 778 O O . LEU A 1 106 ? -14.396 -7.656 16.112 1.00 91.19 106 LEU A O 1
ATOM 782 N N . PRO A 1 107 ? -15.656 -9.482 16.463 1.00 89.81 107 PRO A N 1
ATOM 783 C CA . PRO A 1 107 ? -16.920 -8.741 16.509 1.00 89.81 107 PRO A CA 1
ATOM 784 C C . PRO A 1 107 ? -16.931 -7.651 17.591 1.00 89.81 107 PRO A C 1
ATOM 786 O O . PRO A 1 107 ? -17.556 -6.606 17.415 1.00 89.81 107 PRO A O 1
ATOM 789 N N . LEU A 1 108 ? -16.192 -7.855 18.689 1.00 90.38 108 LEU A N 1
ATOM 790 C CA . LEU A 1 108 ? -16.056 -6.875 19.771 1.00 90.38 108 LEU A CA 1
ATOM 791 C C . LEU A 1 108 ? -15.142 -5.697 19.411 1.00 90.38 108 LEU A C 1
ATOM 793 O O . LEU A 1 108 ? -15.300 -4.620 19.975 1.00 90.38 108 LEU A O 1
ATOM 797 N N . ALA A 1 109 ? -14.226 -5.871 18.455 1.00 89.62 109 ALA A N 1
ATOM 798 C CA . ALA A 1 109 ? -13.381 -4.785 17.960 1.00 89.62 109 ALA A CA 1
ATOM 799 C C . ALA A 1 109 ? -14.153 -3.834 17.030 1.00 89.62 109 ALA A C 1
ATOM 801 O O . ALA A 1 109 ? -13.678 -2.738 16.738 1.00 89.62 109 ALA A O 1
ATOM 802 N N . GLN A 1 110 ? -15.352 -4.234 16.582 1.00 90.69 110 GLN A N 1
ATOM 803 C CA . GLN A 1 110 ? -16.229 -3.442 15.714 1.00 90.69 110 GLN A CA 1
ATOM 804 C C . GLN A 1 110 ? -15.497 -2.917 14.471 1.00 90.69 110 GLN A C 1
ATOM 806 O O . GLN A 1 110 ? -15.680 -1.764 14.076 1.00 90.69 110 GLN A O 1
ATOM 811 N N . LEU A 1 111 ? -14.658 -3.776 13.883 1.00 94.50 111 LEU A N 1
ATOM 812 C CA . LEU A 1 111 ? -13.814 -3.434 12.746 1.00 94.50 111 LEU A CA 1
ATOM 813 C C . LEU A 1 111 ? -14.648 -3.017 11.537 1.00 94.50 111 LEU A C 1
ATOM 815 O O . LEU A 1 111 ? -15.586 -3.709 11.133 1.00 94.50 111 LEU A O 1
ATOM 819 N N . ARG A 1 112 ? -14.273 -1.885 10.943 1.00 95.44 112 ARG A N 1
ATOM 820 C CA . ARG A 1 112 ? -14.794 -1.397 9.664 1.00 95.44 112 ARG A CA 1
ATOM 821 C C . ARG A 1 112 ? -13.623 -0.971 8.795 1.00 95.44 112 ARG A C 1
ATOM 823 O O . ARG A 1 112 ? -13.009 0.059 9.057 1.00 95.44 112 ARG A O 1
ATOM 830 N N . PHE A 1 113 ? -13.309 -1.754 7.775 1.00 96.88 113 PHE A N 1
ATOM 831 C CA . PHE A 1 113 ? -12.221 -1.423 6.863 1.00 96.88 113 PHE A CA 1
ATOM 832 C C . PHE A 1 113 ? -12.692 -0.490 5.744 1.00 96.88 113 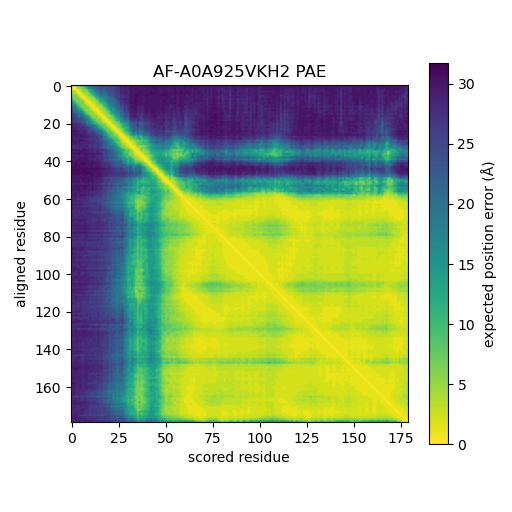PHE A C 1
ATOM 834 O O . PHE A 1 113 ? -13.821 -0.603 5.265 1.00 96.88 113 PHE A O 1
ATOM 841 N N . ARG A 1 114 ? -11.814 0.422 5.325 1.00 96.81 114 ARG A N 1
ATOM 842 C CA . ARG A 1 114 ? -11.998 1.315 4.175 1.00 96.81 114 ARG A CA 1
ATOM 843 C C . ARG A 1 114 ? -10.811 1.166 3.224 1.00 96.81 114 ARG A C 1
ATOM 845 O O . ARG A 1 114 ? -9.824 1.888 3.370 1.00 96.81 114 ARG A O 1
ATOM 852 N N . PRO A 1 115 ? -10.848 0.185 2.308 1.00 97.12 115 PRO A N 1
ATOM 853 C CA . PRO A 1 115 ? -9.785 0.024 1.334 1.00 97.12 115 PRO A CA 1
ATOM 854 C C . PRO A 1 115 ? -9.860 1.097 0.246 1.00 97.12 115 PRO A C 1
ATOM 856 O O . PRO A 1 115 ? -10.911 1.320 -0.351 1.00 97.12 115 PRO A O 1
ATOM 859 N N . THR A 1 116 ? -8.716 1.708 -0.048 1.00 96.62 116 THR A N 1
ATOM 860 C CA . THR A 1 116 ? -8.488 2.547 -1.226 1.00 96.62 116 THR A CA 1
ATOM 861 C C . THR A 1 116 ? -7.403 1.887 -2.067 1.00 96.62 116 THR A C 1
ATOM 863 O O . THR A 1 116 ? -6.246 1.831 -1.649 1.00 96.62 116 THR A O 1
ATOM 866 N N . VAL A 1 117 ? -7.783 1.373 -3.239 1.00 97.69 117 VAL A N 1
ATOM 867 C CA . VAL A 1 117 ? -6.880 0.698 -4.182 1.00 97.69 117 VAL A CA 1
ATOM 868 C C . VAL A 1 117 ? -6.433 1.679 -5.256 1.00 97.69 117 VAL A C 1
ATOM 870 O O . VAL A 1 117 ? -7.263 2.363 -5.852 1.00 97.69 117 VAL A O 1
ATOM 873 N N . GLN A 1 118 ? -5.130 1.736 -5.515 1.00 97.25 118 GLN A N 1
ATOM 874 C CA . GLN A 1 118 ? -4.555 2.586 -6.553 1.00 97.25 118 GLN A CA 1
ATOM 875 C C . GLN A 1 118 ? -3.391 1.888 -7.254 1.00 97.25 118 GLN A C 1
ATOM 877 O O . GLN A 1 118 ? -2.541 1.277 -6.606 1.00 97.25 118 GLN A O 1
ATOM 882 N N . VAL A 1 119 ? -3.359 2.013 -8.580 1.00 98.31 119 VAL A N 1
ATOM 883 C CA . VAL A 1 119 ? -2.192 1.659 -9.391 1.00 98.31 119 VAL A CA 1
ATOM 884 C C . VAL A 1 119 ? -1.240 2.845 -9.380 1.00 98.31 119 VAL A C 1
ATOM 886 O O . VAL A 1 119 ? -1.670 3.974 -9.626 1.00 98.31 119 VAL A O 1
ATOM 889 N N . VAL A 1 120 ? 0.028 2.602 -9.065 1.00 98.25 120 VAL A N 1
ATOM 890 C CA . VAL A 1 120 ? 1.043 3.652 -8.936 1.00 98.25 120 VAL A CA 1
ATOM 891 C C . VAL A 1 120 ? 2.232 3.298 -9.821 1.00 98.25 120 VAL A C 1
ATOM 893 O O . VAL A 1 120 ? 2.744 2.184 -9.702 1.00 98.25 120 VAL A O 1
ATOM 896 N N . PRO A 1 121 ? 2.682 4.205 -10.706 1.00 97.81 121 PRO A N 1
ATOM 897 C CA . PRO A 1 121 ? 3.838 3.930 -11.543 1.00 97.81 121 PRO A CA 1
ATOM 898 C C . PRO A 1 121 ? 5.098 3.779 -10.689 1.00 97.81 121 PRO A C 1
ATOM 900 O O . PRO A 1 121 ? 5.254 4.451 -9.671 1.00 97.81 121 PRO A O 1
ATOM 903 N N . THR A 1 122 ? 6.018 2.939 -11.139 1.00 98.19 122 THR A N 1
ATOM 904 C CA . THR A 1 122 ? 7.370 2.824 -10.597 1.00 98.19 122 THR A CA 1
ATOM 905 C C . THR A 1 122 ? 8.363 2.542 -11.718 1.00 98.19 122 THR A C 1
ATOM 907 O O . THR A 1 122 ? 8.005 2.032 -12.777 1.00 98.19 122 THR A O 1
ATOM 910 N N . SER A 1 123 ? 9.621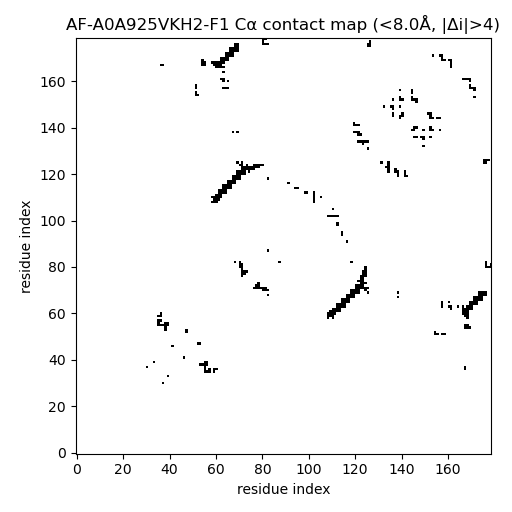 2.907 -11.507 1.00 97.88 123 SER A N 1
ATOM 911 C CA . SER A 1 123 ? 10.715 2.618 -12.433 1.00 97.88 123 SER A CA 1
ATOM 912 C C . SER A 1 123 ? 11.150 1.150 -12.400 1.00 97.88 123 SER A C 1
ATOM 914 O O . SER A 1 123 ? 11.853 0.715 -13.308 1.00 97.88 123 SER A O 1
ATOM 916 N N . TYR A 1 124 ? 10.757 0.398 -11.373 1.00 98.06 124 TYR A N 1
ATOM 917 C CA . TYR A 1 124 ? 11.219 -0.966 -11.119 1.00 98.06 124 TYR A CA 1
ATOM 918 C C . TYR A 1 124 ? 10.149 -2.011 -11.450 1.00 98.06 124 TYR A C 1
ATOM 920 O O . TYR A 1 124 ? 8.960 -1.721 -11.379 1.00 98.06 124 TYR A O 1
ATOM 928 N N . GLU A 1 125 ? 10.571 -3.242 -11.738 1.00 97.50 125 GLU A N 1
ATOM 929 C CA . GLU A 1 125 ? 9.701 -4.417 -11.888 1.00 97.50 125 GLU A CA 1
ATOM 930 C C . GLU A 1 125 ? 9.707 -5.205 -10.567 1.00 97.50 125 GLU A C 1
ATOM 932 O O . GLU A 1 125 ? 10.627 -5.998 -10.343 1.00 97.50 125 GLU A O 1
ATOM 937 N N . PRO A 1 126 ? 8.752 -4.989 -9.638 1.00 96.94 126 PRO A N 1
ATOM 938 C CA . PRO A 1 126 ? 8.934 -5.379 -8.237 1.00 96.94 126 PRO A CA 1
ATOM 939 C C . PRO A 1 126 ? 9.133 -6.879 -8.021 1.00 96.94 126 PRO A C 1
ATOM 941 O O . PRO A 1 126 ? 9.880 -7.272 -7.129 1.00 96.94 126 PRO A O 1
ATOM 944 N N . ILE A 1 127 ? 8.503 -7.724 -8.844 1.00 96.50 127 ILE A N 1
ATOM 945 C CA . ILE A 1 127 ? 8.613 -9.187 -8.729 1.00 96.50 127 ILE A CA 1
ATOM 946 C C . ILE A 1 127 ? 10.033 -9.693 -9.016 1.00 96.50 127 ILE A C 1
ATOM 948 O O . ILE A 1 127 ? 10.402 -10.791 -8.602 1.00 96.50 127 ILE A O 1
ATOM 952 N N . SER A 1 128 ? 10.843 -8.890 -9.712 1.00 95.38 128 SER A N 1
ATOM 953 C CA . SER A 1 128 ? 12.227 -9.223 -10.050 1.00 95.38 128 SER A CA 1
ATOM 954 C C . SER A 1 128 ? 13.229 -8.893 -8.935 1.00 95.38 128 SER A C 1
ATOM 956 O O . SE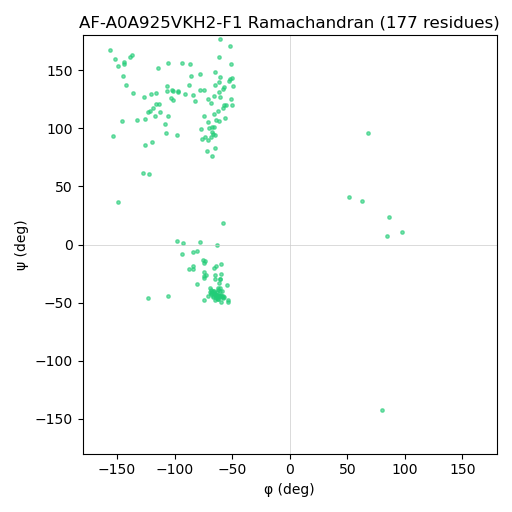R A 1 128 ? 14.400 -9.264 -9.039 1.00 95.38 128 SER A O 1
ATOM 958 N N . HIS A 1 129 ? 12.788 -8.241 -7.851 1.00 94.56 129 HIS A N 1
ATOM 959 C CA . HIS A 1 129 ? 13.653 -7.802 -6.755 1.00 94.56 129 HIS A CA 1
ATOM 960 C C . HIS A 1 129 ? 13.492 -8.652 -5.498 1.00 94.56 129 HIS A C 1
ATOM 962 O O . HIS A 1 129 ? 12.387 -8.939 -5.046 1.00 94.56 129 HIS A O 1
ATOM 968 N N . SER A 1 130 ? 14.623 -8.992 -4.877 1.00 93.69 130 SER A N 1
ATOM 969 C CA . SER A 1 130 ? 14.654 -9.624 -3.553 1.00 93.69 130 SER A CA 1
ATOM 970 C C . SER A 1 130 ? 14.657 -8.623 -2.391 1.00 93.69 130 SER A C 1
ATOM 972 O O . SER A 1 130 ? 14.366 -9.020 -1.269 1.00 93.69 130 SER A O 1
ATOM 974 N N . ASP A 1 131 ? 15.052 -7.369 -2.645 1.00 94.88 131 ASP A N 1
ATOM 975 C CA . ASP A 1 131 ? 14.999 -6.246 -1.693 1.00 94.88 131 ASP A CA 1
ATOM 976 C C . ASP A 1 131 ? 13.801 -5.364 -2.062 1.00 94.88 131 ASP A C 1
ATOM 978 O O . ASP A 1 131 ? 13.677 -4.935 -3.211 1.00 94.88 131 ASP A O 1
ATOM 982 N N . GLU A 1 132 ? 12.910 -5.099 -1.108 1.00 95.69 132 GLU A N 1
ATOM 983 C CA . GLU A 1 132 ? 11.725 -4.275 -1.330 1.00 95.69 132 GLU A CA 1
ATOM 984 C C . GLU A 1 132 ? 12.033 -2.781 -1.433 1.00 95.69 132 GLU A C 1
ATOM 986 O O . GLU A 1 132 ? 11.316 -2.019 -2.087 1.00 95.69 132 GLU A O 1
ATOM 991 N N . ARG A 1 133 ? 13.122 -2.346 -0.798 1.00 96.56 133 ARG A N 1
ATOM 992 C CA . ARG A 1 133 ? 13.420 -0.933 -0.584 1.00 96.56 133 ARG A CA 1
ATOM 993 C C . ARG A 1 133 ? 13.411 -0.067 -1.855 1.00 96.56 133 ARG A C 1
ATOM 995 O O . ARG A 1 133 ? 12.807 1.007 -1.786 1.00 96.56 133 ARG A O 1
ATOM 1002 N N . PRO A 1 134 ? 14.056 -0.432 -2.988 1.00 96.56 134 PRO A N 1
ATOM 1003 C CA . PRO A 1 134 ? 14.120 0.456 -4.151 1.00 96.56 134 PRO A CA 1
ATOM 1004 C C . PRO A 1 134 ? 12.742 0.737 -4.759 1.00 96.56 134 PRO A C 1
ATOM 1006 O O . PRO A 1 134 ? 12.411 1.899 -5.000 1.00 96.56 134 PRO A O 1
ATOM 1009 N N . TRP A 1 135 ? 11.918 -0.294 -4.953 1.00 97.69 135 TRP A N 1
ATOM 1010 C CA . TRP A 1 135 ? 10.607 -0.131 -5.577 1.00 97.69 135 TRP A CA 1
ATOM 1011 C C . TRP A 1 135 ? 9.555 0.380 -4.592 1.00 97.69 135 TRP A C 1
ATOM 1013 O O . TRP A 1 135 ? 8.722 1.192 -4.983 1.00 97.69 135 TRP A O 1
ATOM 1023 N N . VAL A 1 136 ? 9.606 0.006 -3.305 1.00 98.19 136 VAL A N 1
ATOM 1024 C CA . VAL A 1 136 ? 8.694 0.576 -2.296 1.00 98.19 136 VAL A CA 1
ATOM 1025 C C . VAL A 1 136 ? 8.938 2.075 -2.145 1.00 98.19 136 VAL A C 1
ATOM 1027 O O . VAL A 1 136 ? 7.977 2.846 -2.132 1.00 98.19 136 VAL A O 1
ATOM 1030 N N . SER A 1 137 ? 10.209 2.491 -2.066 1.00 98.00 137 SER A N 1
ATOM 1031 C CA . SER A 1 137 ? 10.565 3.907 -1.933 1.00 98.00 137 SER A CA 1
ATOM 1032 C C . SER A 1 137 ? 10.099 4.725 -3.137 1.00 98.00 137 SER A C 1
ATOM 1034 O O . SER A 1 137 ? 9.507 5.793 -2.984 1.00 98.00 137 SER A O 1
ATOM 1036 N N . ASP A 1 138 ? 10.306 4.200 -4.348 1.00 98.31 138 ASP A N 1
ATOM 1037 C CA . ASP A 1 138 ? 9.859 4.858 -5.574 1.00 98.31 138 ASP A CA 1
ATOM 1038 C C . ASP A 1 138 ? 8.326 4.937 -5.648 1.00 98.31 138 ASP A C 1
ATOM 1040 O O . ASP A 1 138 ? 7.781 6.018 -5.844 1.00 98.31 138 ASP A O 1
ATOM 1044 N N . VAL A 1 139 ? 7.602 3.844 -5.381 1.00 98.44 139 VAL A N 1
ATOM 1045 C CA . VAL A 1 139 ? 6.127 3.832 -5.360 1.00 98.44 139 VAL A CA 1
ATOM 1046 C C . VAL A 1 139 ? 5.562 4.854 -4.372 1.00 98.44 139 VAL A C 1
ATOM 1048 O O . VAL A 1 139 ? 4.625 5.586 -4.696 1.00 98.44 139 VAL A O 1
ATOM 1051 N N . LEU A 1 140 ? 6.105 4.927 -3.157 1.00 98.19 140 LEU A N 1
ATOM 1052 C CA . LEU A 1 140 ? 5.638 5.881 -2.151 1.00 98.19 140 LEU A CA 1
ATOM 1053 C C . LEU A 1 140 ? 5.971 7.326 -2.534 1.00 98.19 140 LEU A C 1
ATOM 1055 O O . LEU A 1 140 ? 5.109 8.196 -2.382 1.00 98.19 140 LEU A O 1
ATOM 1059 N N . ALA A 1 141 ? 7.149 7.577 -3.111 1.00 97.94 141 ALA A N 1
ATOM 1060 C CA . ALA A 1 141 ? 7.509 8.885 -3.646 1.00 97.94 141 ALA A CA 1
ATOM 1061 C C . ALA A 1 141 ? 6.558 9.319 -4.777 1.00 97.94 141 ALA A C 1
ATOM 1063 O O . ALA A 1 141 ? 6.060 10.446 -4.754 1.00 97.94 141 ALA A O 1
ATOM 1064 N N . GLN A 1 142 ? 6.224 8.416 -5.706 1.00 97.31 142 GLN A N 1
ATOM 1065 C CA . GLN A 1 142 ? 5.241 8.657 -6.775 1.00 97.31 142 GLN A CA 1
ATOM 1066 C C . GLN A 1 142 ? 3.824 8.876 -6.222 1.00 97.31 142 GLN A C 1
ATOM 1068 O O . GLN A 1 142 ? 3.046 9.651 -6.777 1.00 97.31 142 GLN A O 1
ATOM 1073 N N . ALA A 1 143 ? 3.497 8.263 -5.081 1.00 95.50 143 ALA A N 1
ATOM 1074 C CA . ALA A 1 143 ? 2.260 8.511 -4.344 1.00 95.50 143 ALA A CA 1
ATOM 1075 C C . ALA A 1 143 ? 2.277 9.813 -3.507 1.00 95.50 143 ALA A C 1
ATOM 1077 O O . ALA A 1 143 ? 1.291 10.098 -2.820 1.00 95.50 143 ALA A O 1
ATOM 1078 N N . GLY A 1 144 ? 3.362 10.596 -3.556 1.00 96.31 144 GLY A N 1
ATOM 1079 C CA . GLY A 1 144 ? 3.504 11.898 -2.894 1.00 96.31 144 GLY A CA 1
ATOM 1080 C C . GLY A 1 144 ? 4.228 11.878 -1.543 1.00 96.31 144 GLY A C 1
ATOM 1081 O O . GLY A 1 144 ? 4.204 12.885 -0.837 1.00 96.31 144 GLY A O 1
ATOM 1082 N N . PHE A 1 145 ? 4.865 10.765 -1.172 1.00 95.94 145 PHE A N 1
ATOM 1083 C CA . PHE A 1 145 ? 5.534 10.572 0.118 1.00 95.94 145 PHE A CA 1
ATOM 1084 C C . PHE A 1 145 ? 7.022 10.290 -0.095 1.00 95.94 145 PHE A C 1
ATOM 1086 O O . PHE A 1 145 ? 7.433 9.141 -0.212 1.00 95.94 145 PHE A O 1
ATOM 1093 N N . ALA A 1 146 ? 7.829 11.348 -0.161 1.00 93.81 146 ALA A N 1
ATOM 1094 C CA . ALA A 1 146 ? 9.277 11.241 -0.313 1.00 93.81 146 ALA A CA 1
ATOM 1095 C C . ALA A 1 146 ? 9.989 11.352 1.045 1.00 93.81 146 ALA A C 1
ATOM 1097 O O . ALA A 1 146 ? 9.732 12.278 1.809 1.00 93.81 146 ALA A O 1
ATOM 1098 N N . ASP A 1 147 ? 10.911 10.427 1.302 1.00 92.25 147 ASP A N 1
ATOM 1099 C CA . ASP A 1 147 ? 11.826 10.405 2.454 1.00 92.25 147 ASP A CA 1
ATOM 1100 C C . ASP A 1 147 ? 13.073 9.570 2.098 1.00 92.25 147 ASP A C 1
ATOM 1102 O O . ASP A 1 147 ? 13.077 8.860 1.090 1.00 92.25 147 ASP A O 1
ATOM 1106 N N . ALA A 1 148 ? 14.130 9.634 2.906 1.00 90.12 148 ALA A N 1
ATOM 1107 C CA . ALA A 1 148 ? 15.303 8.777 2.757 1.00 90.12 148 ALA A CA 1
ATOM 1108 C C . ALA A 1 148 ? 15.032 7.321 3.185 1.00 90.12 148 ALA A C 1
ATOM 1110 O O . ALA A 1 148 ? 15.697 6.413 2.680 1.00 90.12 148 ALA A O 1
ATOM 1111 N N . ASP A 1 149 ? 14.071 7.092 4.086 1.00 92.12 149 ASP A N 1
ATOM 1112 C CA . ASP A 1 149 ? 13.662 5.755 4.523 1.00 92.12 149 ASP A CA 1
ATOM 1113 C C . ASP A 1 149 ? 12.228 5.428 4.077 1.00 92.12 149 ASP A C 1
ATOM 1115 O O . ASP A 1 149 ? 11.263 6.092 4.450 1.00 92.12 149 ASP A O 1
ATOM 1119 N N . HIS A 1 150 ? 12.074 4.355 3.304 1.00 94.19 150 HIS A N 1
ATOM 1120 C CA . HIS A 1 150 ? 10.776 3.865 2.843 1.00 94.19 150 HIS A CA 1
ATOM 1121 C C . HIS A 1 150 ? 9.809 3.480 3.980 1.00 94.19 150 HIS A C 1
ATOM 1123 O O . HIS A 1 150 ? 8.594 3.577 3.80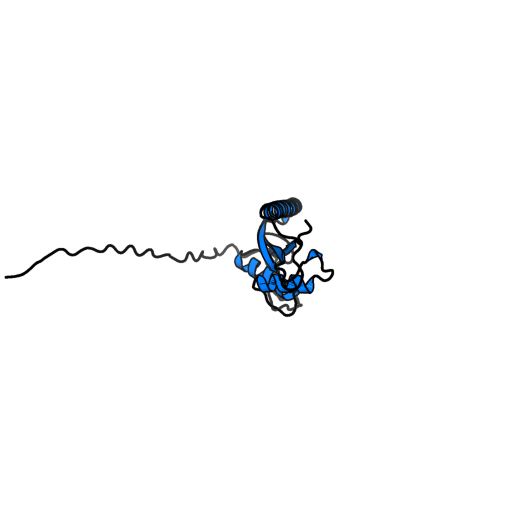1 1.00 94.19 150 HIS A O 1
ATOM 1129 N N . PHE A 1 151 ? 10.306 3.115 5.169 1.00 91.69 151 PHE A N 1
ATOM 1130 C CA . PHE A 1 151 ? 9.440 2.911 6.334 1.00 91.69 151 PHE A CA 1
ATOM 1131 C C . PHE A 1 151 ? 8.825 4.231 6.805 1.00 91.69 151 PHE A C 1
ATOM 1133 O O . PHE A 1 151 ? 7.633 4.289 7.110 1.00 91.69 151 PHE A O 1
ATOM 1140 N N . GLU A 1 152 ? 9.606 5.311 6.803 1.00 92.06 152 GLU A N 1
ATOM 1141 C CA . GLU A 1 152 ? 9.139 6.646 7.175 1.00 92.06 152 GLU A CA 1
ATOM 1142 C C . GLU A 1 152 ? 8.110 7.189 6.185 1.00 92.06 152 GLU A C 1
ATOM 1144 O O . GLU A 1 152 ? 7.069 7.721 6.593 1.00 92.06 152 GLU A O 1
ATOM 1149 N 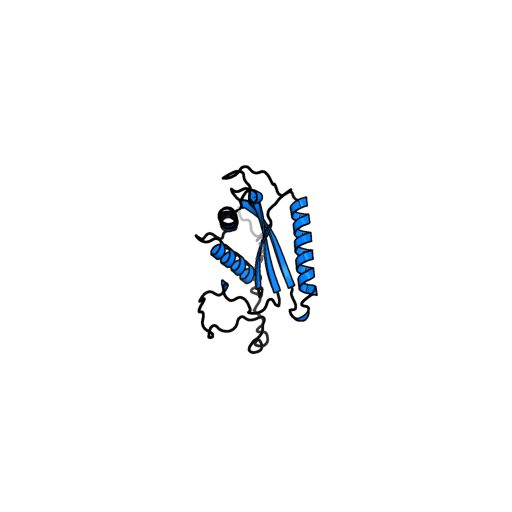N . GLN A 1 153 ? 8.335 6.953 4.892 1.00 94.50 153 GLN A N 1
ATOM 1150 C CA . GLN A 1 153 ? 7.350 7.227 3.847 1.00 94.50 153 GLN A CA 1
ATOM 1151 C C . GLN A 1 153 ? 6.054 6.440 4.077 1.00 94.50 153 GLN A C 1
ATOM 1153 O O . GLN A 1 153 ? 4.964 7.002 3.964 1.00 94.50 153 GLN A O 1
ATOM 1158 N N . ALA A 1 154 ? 6.144 5.153 4.433 1.00 93.75 154 ALA A N 1
ATOM 1159 C CA . ALA A 1 154 ? 4.975 4.311 4.665 1.00 93.75 154 ALA A CA 1
ATOM 1160 C C . ALA A 1 154 ? 4.163 4.786 5.882 1.00 93.75 154 ALA A C 1
ATOM 1162 O O . ALA A 1 154 ? 2.933 4.858 5.797 1.00 93.75 154 ALA A O 1
ATOM 1163 N N . TYR A 1 155 ? 4.828 5.178 6.977 1.00 90.50 155 TYR A N 1
ATOM 1164 C CA . TYR A 1 155 ? 4.171 5.786 8.139 1.00 90.50 155 TYR A CA 1
ATOM 1165 C C . TYR A 1 155 ? 3.498 7.112 7.784 1.00 90.50 155 TYR A C 1
ATOM 1167 O O . TYR A 1 155 ? 2.344 7.330 8.156 1.00 90.50 155 TYR A O 1
ATOM 1175 N N . ALA A 1 156 ? 4.176 7.982 7.029 1.00 91.00 156 ALA A N 1
ATOM 1176 C CA . ALA A 1 156 ? 3.594 9.237 6.560 1.00 91.00 156 ALA A CA 1
ATOM 1177 C C . ALA A 1 156 ? 2.369 8.997 5.658 1.00 91.00 156 ALA A C 1
ATOM 1179 O O . ALA A 1 156 ? 1.333 9.639 5.834 1.00 91.00 156 ALA A O 1
ATOM 1180 N N . ALA A 1 157 ? 2.450 8.031 4.738 1.00 93.62 157 ALA A N 1
ATOM 1181 C CA . ALA A 1 157 ? 1.359 7.679 3.834 1.00 93.62 157 ALA A CA 1
ATOM 1182 C C . ALA A 1 157 ? 0.139 7.118 4.576 1.00 93.62 157 ALA A C 1
ATOM 1184 O O . ALA A 1 157 ? -1.005 7.484 4.273 1.00 93.62 157 ALA A O 1
ATOM 1185 N N . ALA A 1 158 ? 0.377 6.249 5.560 1.00 92.06 158 ALA A N 1
ATOM 1186 C CA . ALA A 1 158 ? -0.666 5.673 6.393 1.00 92.06 158 ALA A CA 1
ATOM 1187 C C . ALA A 1 158 ? -1.327 6.741 7.277 1.00 92.06 158 ALA A C 1
ATOM 1189 O O . ALA A 1 158 ? -2.554 6.789 7.363 1.00 92.06 158 ALA A O 1
ATOM 1190 N N . ASP A 1 159 ? -0.555 7.618 7.921 1.00 89.50 159 ASP A N 1
ATOM 1191 C CA . ASP A 1 159 ? -1.102 8.658 8.799 1.00 89.50 159 ASP A CA 1
ATOM 1192 C C . ASP A 1 159 ? -1.865 9.747 8.034 1.00 89.50 159 ASP A C 1
ATOM 1194 O O . ASP A 1 159 ? -2.937 10.178 8.470 1.00 89.50 159 ASP A O 1
ATOM 1198 N N . ALA A 1 160 ? -1.382 10.118 6.844 1.00 92.38 160 ALA A N 1
ATOM 1199 C CA . ALA A 1 160 ? -2.091 11.027 5.950 1.00 92.38 160 ALA A CA 1
ATOM 1200 C C . ALA A 1 160 ? -3.470 10.473 5.564 1.00 92.38 160 ALA A C 1
ATOM 1202 O O . ALA A 1 160 ? -4.466 11.196 5.641 1.00 92.38 160 ALA A O 1
ATOM 1203 N N . LEU A 1 161 ? -3.557 9.183 5.207 1.00 93.69 161 LEU A N 1
ATOM 1204 C CA . LEU A 1 161 ? -4.839 8.548 4.887 1.00 93.69 161 LEU A CA 1
ATOM 1205 C C . LEU A 1 161 ? -5.750 8.458 6.120 1.00 93.69 161 LEU A C 1
ATOM 1207 O O . LEU A 1 161 ? -6.927 8.813 6.044 1.00 93.69 161 LEU A O 1
ATOM 1211 N N . ARG A 1 162 ? -5.195 8.051 7.268 1.00 91.50 162 ARG A N 1
ATOM 1212 C CA . ARG A 1 162 ? -5.919 7.969 8.543 1.00 91.50 162 ARG A CA 1
ATOM 1213 C C . ARG A 1 162 ? -6.596 9.288 8.887 1.00 91.50 162 ARG A C 1
ATOM 1215 O O . ARG A 1 162 ? -7.782 9.314 9.210 1.00 91.50 162 ARG A O 1
ATOM 1222 N N . THR A 1 163 ? -5.826 10.372 8.809 1.00 90.50 163 THR A N 1
ATOM 1223 C CA . THR A 1 163 ? -6.271 11.725 9.140 1.00 90.50 163 THR A CA 1
ATOM 1224 C C . THR A 1 163 ? -7.295 12.226 8.127 1.00 90.50 163 THR A C 1
ATOM 1226 O O . THR A 1 163 ? -8.317 12.778 8.532 1.00 90.50 163 THR A O 1
ATOM 1229 N N . ALA A 1 164 ? -7.075 11.982 6.831 1.00 92.94 164 ALA A N 1
ATOM 1230 C CA . ALA A 1 164 ? -8.010 12.367 5.776 1.00 92.94 164 ALA A CA 1
ATOM 1231 C C . ALA A 1 164 ? -9.381 11.679 5.914 1.00 92.94 164 ALA A C 1
ATOM 1233 O O . ALA A 1 164 ? -10.411 12.304 5.670 1.00 92.94 164 ALA A O 1
ATOM 1234 N N . GLU A 1 165 ? -9.411 10.413 6.338 1.00 93.19 165 GLU A N 1
ATOM 1235 C CA . GLU A 1 165 ? -10.652 9.639 6.475 1.00 93.19 165 GLU A CA 1
ATOM 1236 C C . GLU A 1 165 ? -11.275 9.673 7.881 1.00 93.19 165 GLU A C 1
ATOM 1238 O O . GLU A 1 165 ? -12.391 9.171 8.073 1.00 93.19 165 GLU A O 1
ATOM 1243 N N . GLY A 1 166 ? -10.569 10.244 8.862 1.00 89.31 166 GLY A N 1
ATOM 1244 C CA . GLY A 1 166 ? -10.975 10.249 10.268 1.00 89.31 166 GLY A CA 1
ATOM 1245 C C . GLY A 1 166 ? -11.051 8.845 10.872 1.00 89.31 166 GLY A C 1
ATOM 1246 O O . GLY A 1 166 ? -11.971 8.562 11.638 1.00 89.31 166 GLY A O 1
ATOM 1247 N N . CYS A 1 167 ? -10.132 7.957 10.484 1.00 90.25 167 CYS A N 1
ATOM 1248 C CA . CYS A 1 167 ? -10.085 6.578 10.967 1.00 90.25 167 CYS A CA 1
ATOM 1249 C C . CYS A 1 167 ? -9.294 6.450 12.279 1.00 90.25 167 CYS A C 1
ATOM 1251 O O . CYS A 1 167 ? -8.394 7.242 12.569 1.00 90.25 167 CYS A O 1
ATOM 1253 N N . ASP A 1 168 ? -9.608 5.411 13.051 1.00 87.81 168 ASP A N 1
ATOM 1254 C CA . ASP A 1 168 ? -8.922 5.078 14.306 1.00 87.81 168 ASP A CA 1
ATOM 1255 C C . ASP A 1 168 ? -7.539 4.459 14.028 1.00 87.81 168 ASP A C 1
ATOM 1257 O O . ASP A 1 168 ? -6.593 4.627 14.798 1.00 87.81 168 ASP A O 1
ATOM 1261 N N . TRP A 1 169 ? -7.419 3.784 12.880 1.00 89.56 169 TRP A N 1
ATOM 1262 C CA . TRP A 1 169 ? -6.216 3.103 12.411 1.00 89.56 169 TRP A CA 1
ATOM 1263 C C . TRP A 1 169 ? -5.977 3.302 10.916 1.00 89.56 169 TRP A C 1
ATOM 1265 O O . TRP A 1 169 ? -6.891 3.616 10.141 1.00 89.56 169 TRP A O 1
ATOM 1275 N N . SER A 1 170 ? -4.740 3.051 10.502 1.00 92.06 17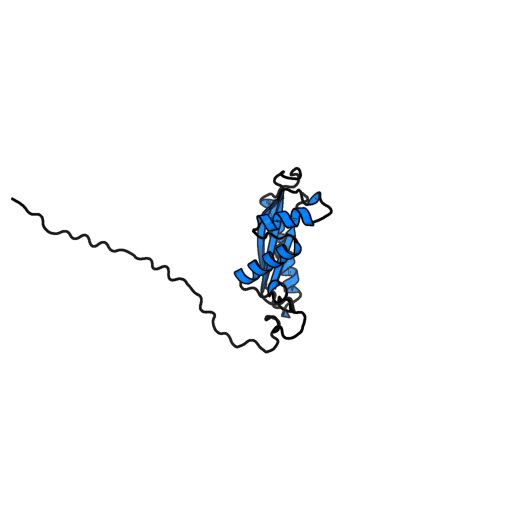0 SER A N 1
ATOM 1276 C CA . SER A 1 170 ? -4.374 2.954 9.097 1.00 92.06 170 SER A CA 1
ATOM 1277 C C . SER A 1 170 ? -3.307 1.905 8.840 1.00 92.06 170 SER A C 1
ATOM 1279 O O . SER A 1 170 ? -2.543 1.531 9.728 1.00 92.06 170 SER A O 1
ATOM 1281 N N . THR A 1 171 ? -3.268 1.424 7.604 1.00 92.50 171 THR A N 1
ATOM 1282 C CA . THR A 1 171 ? -2.194 0.570 7.105 1.00 92.50 171 THR A CA 1
ATOM 1283 C C . THR A 1 171 ? -2.023 0.753 5.599 1.00 92.50 171 THR A C 1
ATOM 1285 O O . THR A 1 171 ? -2.946 1.203 4.911 1.00 92.50 171 THR A O 1
ATOM 1288 N N . THR A 1 172 ? -0.848 0.383 5.098 1.00 95.69 172 THR A N 1
ATOM 1289 C CA . THR A 1 172 ? -0.518 0.354 3.673 1.00 95.69 172 THR A CA 1
ATOM 1290 C C . THR A 1 172 ? -0.139 -1.072 3.288 1.00 95.69 172 THR A C 1
ATOM 1292 O O . THR A 1 172 ? 0.689 -1.695 3.945 1.00 95.69 172 THR A O 1
ATOM 1295 N N . ILE A 1 173 ? -0.748 -1.581 2.222 1.00 97.56 173 ILE A N 1
ATOM 1296 C CA . ILE A 1 173 ? -0.503 -2.895 1.635 1.00 97.56 173 ILE A CA 1
ATOM 1297 C C . ILE A 1 173 ? 0.041 -2.672 0.227 1.00 97.56 173 ILE A C 1
ATOM 1299 O O . ILE A 1 173 ? -0.559 -1.938 -0.558 1.00 97.56 173 ILE A O 1
ATOM 1303 N N . PHE A 1 174 ? 1.148 -3.329 -0.097 1.00 98.00 174 PHE A N 1
ATOM 1304 C CA . PHE A 1 174 ? 1.679 -3.401 -1.455 1.00 98.00 174 PHE A CA 1
ATOM 1305 C C . PHE A 1 174 ? 1.322 -4.759 -2.041 1.00 98.00 174 PHE A C 1
ATOM 1307 O O . PHE A 1 174 ? 1.505 -5.781 -1.379 1.00 98.00 174 PHE A O 1
ATOM 1314 N N . ILE A 1 175 ? 0.804 -4.775 -3.265 1.00 97.94 175 ILE A N 1
ATOM 1315 C CA . ILE A 1 175 ? 0.513 -6.016 -3.982 1.00 97.94 175 ILE A CA 1
ATOM 1316 C C . ILE A 1 175 ? 1.302 -5.984 -5.278 1.00 97.94 175 ILE A C 1
ATOM 1318 O O . ILE A 1 175 ? 1.073 -5.131 -6.131 1.00 97.94 175 ILE A O 1
ATOM 1322 N N . VAL A 1 176 ? 2.246 -6.910 -5.385 1.00 97.44 176 VAL A N 1
ATOM 1323 C CA . VAL A 1 176 ? 3.108 -7.086 -6.551 1.00 97.44 176 VAL A CA 1
ATOM 1324 C C . VAL A 1 176 ? 2.411 -8.002 -7.553 1.00 97.44 176 VAL A C 1
ATOM 1326 O O . VAL A 1 176 ? 1.795 -8.994 -7.159 1.00 97.44 176 VAL A O 1
ATOM 1329 N N . ASN A 1 177 ? 2.485 -7.648 -8.835 1.00 95.75 177 ASN A N 1
ATOM 1330 C CA . ASN A 1 177 ? 1.951 -8.465 -9.916 1.00 95.75 177 ASN A CA 1
ATOM 1331 C C . ASN A 1 177 ? 2.895 -9.638 -10.235 1.00 95.75 177 ASN A C 1
ATOM 1333 O O . ASN A 1 177 ? 4.108 -9.517 -10.096 1.00 95.75 177 ASN A O 1
ATOM 1337 N N . SER A 1 178 ? 2.334 -10.777 -10.632 1.00 89.44 178 SER A N 1
ATOM 1338 C CA . SER A 1 178 ? 3.084 -12.009 -10.919 1.00 89.44 178 SER A CA 1
ATOM 1339 C C . SER A 1 178 ? 2.392 -12.846 -12.005 1.00 89.44 178 SER A C 1
ATOM 1341 O O . SER A 1 178 ? 2.238 -14.060 -11.832 1.00 89.44 178 SER A O 1
ATOM 1343 N N . ALA A 1 179 ? 1.798 -12.176 -12.992 1.00 80.12 179 ALA A N 1
ATOM 1344 C CA . ALA A 1 179 ? 0.805 -12.747 -13.898 1.00 80.12 179 ALA A CA 1
ATOM 1345 C C . ALA A 1 179 ? 1.420 -13.457 -15.115 1.00 80.12 179 ALA A C 1
ATOM 1347 O O . ALA A 1 179 ? 2.653 -13.489 -15.267 1.00 80.12 179 ALA A O 1
#

Solvent-accessible surface area (backbone atoms only — not comparable to full-atom values): 10875 Å² total; per-residue (Å²): 134,86,82,91,78,88,81,85,80,83,79,82,77,81,76,79,78,79,71,80,82,72,74,74,78,74,86,61,80,79,73,61,93,83,39,56,61,48,49,77,77,82,84,70,89,70,83,65,93,46,67,64,82,50,50,31,90,45,97,31,37,36,31,31,32,41,36,41,33,62,30,36,72,43,71,77,29,73,56,79,52,76,84,42,77,68,54,53,51,52,51,53,52,52,51,50,53,55,53,51,57,53,29,69,74,37,65,87,34,54,50,41,79,46,79,47,78,43,80,35,60,23,41,36,38,63,71,81,48,92,64,63,61,71,46,52,33,42,30,36,34,69,72,72,29,77,62,98,44,49,69,58,19,49,41,51,52,21,41,54,49,12,63,76,70,71,35,40,31,53,41,73,44,79,49,74,55,84,122

Foldseek 3Di:
DDDDDDDDDPDPDPPPPPDPPPPPPPPDPDDPQLPQLDFHDCPPDDDPVDCLVTQRPDQAFEEEEEEEEEFAPQQQHHGDFGDDPVNQVVVVVVVVVVQVVVCVVCVVSVYDYDYDYDYFYFNDQQVPDPDNFRGLQRRLVSVVQHDPGSVNSQSVVQVVRCVVVVTSYYGYHYDHGDD

Secondary structure (DSSP, 8-state):
---------------------------PPPPPTT-TTSPPPS-SS----SGGG---SS--SEEEEEEEEEEE-SSSS-------HHHHHHHHHHHHHHHHHHHHH-GGGT-EEEEEEEEEEESS-GGG-S-SHHHHHHHHHHTT---SSHHHHHHHHHHHHHHHHT-SEEEEEE-----

pLDDT: mean 80.68, std 21.83, range [35.06, 98.62]

Nearest PDB structures (foldseek):
  3jsb-assembly2_B  TM=5.600E-01  e=4.597E+00  Lymphocytic choriomeningitis virus (strain Armstrong)
  8her-assembly1_B  TM=2.568E-01  e=2.551E+00  Acetivibrio thermocellus DSM 1313
  3ppi-assembly1_B  TM=2.782E-01  e=3.104E+00  Mycobacterium avium 104